Protein AF-A0A1E4MHV3-F1 (afdb_monomer_lite)

Sequence (289 aa):
MITGWDWRGPEKGEGDWPASLDELAAGARRVELSRAELAGTDKWEPLLQGHRGEARAGFVPLAQLAQFRRGIATGANGFFLLNAQKVADLGIDPARCLPCVGRATAVRGLIWRGGGDGLLLNLSDPLMPAEAAYVAQGEAQGLPSRYILAHRQPWYGMEQRAVAPIWGAVFARGALRFIHNAAGWSNLTCFHGIYPFSDDPLLHQALVLCLNCDSVRAASRLHGRVYGGGLNKFEPNDLKGLMVPDLRLADRALLAEMAAHLALLDAAPEDEARRRKADELAEEVASRG

Foldseek 3Di:
DDKDWAADDDDVPDDDDDPDPVSRRVRIDIADDDPCQVVVDPDCLCNNVVNPLDPFFQKDFCLVFWAKDFAWALLCCVLFKDFPVVCVVLVHDLVQWFFEDEAPVVDAFQEDQDDDRITGGADDPPDDPSRVVSVVVCVVVVSCVRPVLVPDVPSNHTDDDAQAQKWWAQKDQAFIQMHGHNNSGGYHRRTMGIHTPDPDPLLSLLVSLQCLAPVLRVQLLSFADQDPPRMGGHDRVSSRRRMFRPCVLDDPVLSVVSNVLSVVCRVPVPPPVSSVVSVVSRVVSSVSD

Radius of gyration: 22.51 Å; chains: 1; bounding box: 49×54×54 Å

pLDDT: mean 88.26, std 11.97, range [48.0, 98.62]

Secondary structure (DSSP, 8-state):
-EEEEE--PPPTTSSPPPSSHHHHHHHSEEEEE-HHHHHT-S-SHHHHTT------TTEEEGGGTEEEEEPB--S-HHHHEEEHHHHHHTT--GGGEEEEE--GGG--SSEE-----EEEE---SSPPHHHHHHHHHHHHTTGGGSHHHHTSSSTTPPPP-PPPSEEEESEEESS--EEEETT--EEBTTEEEEEESS--HHHHHHHHHHHTSHHHHHHHTTSSEEETTTEEE--HHHHHT-EEE-GGG--HHHHHHHHHHHHHHHH-TT-HHHHHHHHHHHHHHHTT-

Structure (mmCIF, N/CA/C/O backbone):
data_AF-A0A1E4MHV3-F1
#
_entry.id   AF-A0A1E4MHV3-F1
#
loop_
_atom_site.group_PDB
_atom_site.id
_atom_site.type_symbol
_atom_site.label_atom_id
_atom_site.label_alt_id
_atom_site.label_comp_id
_atom_site.label_asym_id
_atom_site.label_entity_id
_atom_site.label_seq_id
_atom_site.pdbx_PDB_ins_code
_atom_site.Cartn_x
_atom_site.Cartn_y
_atom_site.Cartn_z
_atom_site.occupancy
_atom_site.B_iso_or_equiv
_atom_site.auth_seq_id
_atom_site.auth_comp_id
_atom_site.auth_asym_id
_atom_site.auth_atom_id
_atom_site.pdbx_PDB_model_num
ATOM 1 N N . MET A 1 1 ? 23.112 -34.765 -10.130 1.00 61.31 1 MET A N 1
ATOM 2 C CA . MET A 1 1 ? 22.090 -34.106 -10.965 1.00 61.31 1 MET A CA 1
ATOM 3 C C . MET A 1 1 ? 20.736 -34.616 -10.519 1.00 61.31 1 MET A C 1
ATOM 5 O O . MET A 1 1 ? 20.618 -35.811 -10.284 1.00 61.31 1 MET A O 1
ATOM 9 N N . ILE A 1 2 ? 19.778 -33.723 -10.309 1.00 69.94 2 ILE A N 1
ATOM 10 C CA . ILE A 1 2 ? 18.396 -34.022 -9.930 1.00 69.94 2 ILE A CA 1
ATOM 11 C C . ILE A 1 2 ? 17.530 -33.581 -11.106 1.00 69.94 2 ILE A C 1
ATOM 13 O O . ILE A 1 2 ? 17.669 -32.462 -11.593 1.00 69.94 2 ILE A O 1
ATOM 17 N N . THR A 1 3 ? 16.684 -34.475 -11.600 1.00 62.06 3 THR A N 1
ATOM 18 C CA . THR A 1 3 ? 15.785 -34.204 -12.722 1.00 62.06 3 THR A CA 1
ATOM 19 C C . THR A 1 3 ? 14.395 -33.873 -12.195 1.00 62.06 3 THR A C 1
ATOM 21 O O . THR A 1 3 ? 13.828 -34.623 -11.402 1.00 62.06 3 THR A O 1
ATOM 24 N N . GLY A 1 4 ? 13.859 -32.737 -12.629 1.00 63.22 4 GLY A N 1
ATOM 25 C CA . GLY A 1 4 ? 12.476 -32.327 -12.417 1.00 63.22 4 GLY A CA 1
ATOM 26 C C . GLY A 1 4 ? 11.732 -32.232 -13.746 1.00 63.22 4 GLY A C 1
ATOM 27 O O . GLY A 1 4 ? 12.348 -32.158 -14.812 1.00 63.22 4 GLY A O 1
ATOM 28 N N . TRP A 1 5 ? 10.408 -32.227 -13.673 1.00 66.81 5 TRP A N 1
ATOM 29 C CA . TRP A 1 5 ? 9.524 -32.002 -14.812 1.00 66.81 5 TRP A CA 1
ATOM 30 C C . TRP A 1 5 ? 8.568 -30.864 -14.446 1.00 66.81 5 TRP A C 1
ATOM 32 O O . TRP A 1 5 ? 7.958 -30.913 -13.380 1.00 66.81 5 TRP A O 1
ATOM 42 N N . ASP A 1 6 ? 8.478 -29.841 -15.295 1.00 69.19 6 ASP A N 1
ATOM 43 C CA . ASP A 1 6 ? 7.528 -28.728 -15.173 1.00 69.19 6 ASP A CA 1
ATOM 44 C C . ASP A 1 6 ? 6.516 -28.813 -16.316 1.00 69.19 6 ASP A C 1
ATOM 46 O O . ASP A 1 6 ? 6.897 -28.905 -17.483 1.00 69.19 6 ASP A O 1
ATOM 50 N N . TRP A 1 7 ? 5.225 -28.780 -15.998 1.00 69.69 7 TRP A N 1
ATOM 51 C CA . TRP A 1 7 ? 4.164 -28.691 -16.993 1.00 69.69 7 TRP A CA 1
ATOM 52 C C . TRP A 1 7 ? 3.223 -27.557 -16.614 1.00 69.69 7 TRP A C 1
ATOM 54 O O . TRP A 1 7 ? 2.538 -27.596 -15.590 1.00 69.69 7 TRP A O 1
ATOM 64 N N . ARG A 1 8 ? 3.190 -26.537 -17.467 1.00 60.22 8 ARG A N 1
ATOM 65 C CA . ARG A 1 8 ? 2.274 -25.409 -17.350 1.00 60.22 8 ARG A CA 1
ATOM 66 C C . ARG A 1 8 ? 1.093 -25.736 -18.237 1.00 60.22 8 ARG A C 1
ATOM 68 O O . ARG A 1 8 ? 1.205 -25.652 -19.454 1.00 60.22 8 ARG A O 1
ATOM 75 N N . GLY A 1 9 ? 0.014 -26.206 -17.627 1.00 61.53 9 GLY A N 1
ATOM 76 C CA . GLY A 1 9 ? -1.182 -26.560 -18.374 1.00 61.53 9 GLY A CA 1
ATOM 77 C C . GLY A 1 9 ? -1.757 -25.418 -19.207 1.00 61.53 9 GLY A C 1
ATOM 78 O O . GLY A 1 9 ? -1.310 -24.277 -19.072 1.00 61.53 9 GLY A O 1
ATOM 79 N N . PRO A 1 10 ? -2.753 -25.722 -20.055 1.00 61.28 10 PRO A N 1
ATOM 80 C CA . PRO A 1 10 ? -3.418 -24.724 -20.882 1.00 61.28 10 PRO A CA 1
ATOM 81 C C . PRO A 1 10 ? -3.894 -23.522 -20.051 1.00 61.28 10 PRO A C 1
ATOM 83 O O . PRO A 1 10 ? -4.365 -23.680 -18.915 1.00 61.28 10 PRO A O 1
ATOM 86 N N . GLU A 1 11 ? -3.774 -22.309 -20.605 1.00 55.53 11 GLU A N 1
ATOM 87 C CA . GLU A 1 11 ? -4.367 -21.125 -19.982 1.00 55.53 11 GLU A CA 1
ATOM 88 C C . GLU A 1 11 ? -5.895 -21.293 -19.906 1.00 55.53 11 GLU A C 1
ATOM 90 O O . GLU A 1 11 ? -6.526 -22.008 -20.685 1.00 55.53 11 GLU A O 1
ATOM 95 N N . LYS A 1 12 ? -6.526 -20.683 -18.899 1.00 48.00 12 LYS A N 1
ATOM 96 C CA . LYS A 1 12 ? -7.956 -20.890 -18.629 1.00 48.00 12 LYS A CA 1
ATOM 97 C C . LYS A 1 12 ? -8.808 -20.499 -19.846 1.00 48.00 12 LYS A C 1
ATOM 99 O O . LYS A 1 12 ? -9.008 -19.314 -20.087 1.00 48.00 12 LYS A O 1
ATOM 104 N N . GLY A 1 13 ? -9.390 -21.495 -20.514 1.00 52.28 13 GLY A N 1
ATOM 105 C CA . GLY A 1 13 ? -10.276 -21.303 -21.668 1.00 52.28 13 GLY A CA 1
ATOM 106 C C . GLY A 1 13 ? -9.604 -21.488 -23.030 1.00 52.28 13 GLY A C 1
ATOM 107 O O . GLY A 1 13 ? -10.300 -21.395 -24.035 1.00 52.28 13 GLY A O 1
ATOM 108 N N . GLU A 1 14 ? -8.305 -21.795 -23.068 1.00 53.78 14 GLU A N 1
ATOM 109 C CA . GLU A 1 14 ? -7.558 -22.062 -24.298 1.00 53.78 14 GLU A CA 1
ATOM 110 C C . GLU A 1 14 ? -6.820 -23.401 -24.204 1.00 53.78 14 GLU A C 1
ATOM 112 O O . GLU A 1 14 ? -5.885 -23.541 -23.424 1.00 53.78 14 GLU A O 1
ATOM 117 N N . GLY A 1 15 ? -7.213 -24.371 -25.034 1.00 61.16 15 GLY A N 1
ATOM 118 C CA . GLY A 1 15 ? -6.496 -25.636 -25.223 1.00 61.16 15 GLY A CA 1
ATOM 119 C C . GLY A 1 15 ? -7.097 -26.846 -24.502 1.00 61.16 15 GLY A C 1
ATOM 120 O O . GLY A 1 15 ? -7.788 -26.727 -23.488 1.00 61.16 15 GLY A O 1
ATOM 121 N N . ASP A 1 16 ? -6.816 -28.025 -25.055 1.00 69.75 16 ASP A N 1
ATOM 122 C CA . ASP A 1 16 ? -7.234 -29.307 -24.498 1.00 69.75 16 ASP A CA 1
ATOM 123 C C . ASP A 1 16 ? -6.279 -29.756 -23.388 1.00 69.75 16 ASP A C 1
ATOM 125 O O . ASP A 1 16 ? -5.059 -29.583 -23.459 1.00 69.75 16 ASP A O 1
ATOM 129 N N . TRP A 1 17 ? -6.844 -30.348 -22.337 1.00 75.69 17 TRP A N 1
ATOM 130 C CA . TRP A 1 17 ? -6.048 -31.044 -21.332 1.00 75.69 17 TRP A CA 1
ATOM 131 C C . TRP A 1 17 ? -5.486 -32.333 -21.938 1.00 75.69 17 TRP A C 1
ATOM 133 O O . TRP A 1 17 ? -6.205 -32.991 -22.692 1.00 75.69 17 TRP A O 1
ATOM 143 N N . PRO A 1 18 ? -4.246 -32.728 -21.596 1.00 78.69 18 PRO A N 1
ATOM 144 C CA . PRO A 1 18 ? -3.660 -33.956 -22.113 1.00 78.69 18 PRO A CA 1
ATOM 145 C C . PRO A 1 18 ? -4.558 -35.145 -21.764 1.00 78.69 18 PRO A C 1
ATOM 147 O O . PRO A 1 18 ? -4.938 -35.336 -20.605 1.00 78.69 18 PRO A O 1
ATOM 150 N N . ALA A 1 19 ? -4.906 -35.936 -22.776 1.00 82.38 19 ALA A N 1
ATOM 151 C CA . ALA A 1 19 ? -5.818 -37.069 -22.671 1.00 82.38 19 ALA A CA 1
ATOM 152 C C . ALA A 1 19 ? -5.148 -38.304 -22.045 1.00 82.38 19 ALA A C 1
ATOM 154 O O . ALA A 1 19 ? -5.823 -39.273 -21.691 1.00 82.38 19 ALA A O 1
ATOM 155 N N . SER A 1 20 ? -3.821 -38.279 -21.895 1.00 83.19 20 SER A N 1
ATOM 156 C CA . SER A 1 20 ? -3.032 -39.361 -21.312 1.00 83.19 20 SER A CA 1
ATOM 157 C C . SER A 1 20 ? -1.806 -38.850 -20.549 1.00 83.19 20 SER A C 1
ATOM 159 O O . SER A 1 20 ? -1.368 -37.709 -20.706 1.00 83.19 20 SER A O 1
ATOM 161 N N . LEU A 1 21 ? -1.219 -39.726 -19.725 1.00 80.31 21 LEU A N 1
ATOM 162 C CA . LEU A 1 21 ? 0.064 -39.457 -19.068 1.00 80.31 21 LEU A CA 1
ATOM 163 C C . LEU A 1 21 ? 1.211 -39.308 -20.076 1.00 80.31 21 LEU A C 1
ATOM 165 O O . LEU A 1 21 ? 2.134 -38.544 -19.813 1.00 80.31 21 LEU A O 1
ATOM 169 N N . ASP A 1 22 ? 1.136 -39.987 -21.222 1.00 82.38 22 ASP A N 1
ATOM 170 C CA . ASP A 1 22 ? 2.144 -39.886 -22.279 1.00 82.38 22 ASP A CA 1
ATOM 171 C C . ASP A 1 22 ? 2.096 -38.512 -22.961 1.00 82.38 22 ASP A C 1
ATOM 173 O O . ASP A 1 22 ? 3.136 -37.895 -23.183 1.00 82.38 22 ASP A O 1
ATOM 177 N N . GLU A 1 23 ? 0.896 -37.978 -23.211 1.00 78.12 23 GLU A N 1
ATOM 178 C CA . GLU A 1 23 ? 0.716 -36.608 -23.712 1.00 78.12 23 GLU A CA 1
ATOM 179 C C . GLU A 1 23 ? 1.164 -35.559 -22.690 1.00 78.12 23 GLU A C 1
ATOM 181 O O . GLU A 1 23 ? 1.831 -34.585 -23.047 1.00 78.12 23 GLU A O 1
ATOM 186 N N . LEU A 1 24 ? 0.855 -35.773 -21.406 1.00 78.19 24 LEU A N 1
ATOM 187 C CA . LEU A 1 24 ? 1.331 -34.910 -20.328 1.00 78.19 24 LEU A CA 1
ATOM 188 C C . LEU A 1 24 ? 2.866 -34.912 -20.259 1.00 78.19 24 LEU A C 1
ATOM 190 O O . LEU A 1 24 ? 3.479 -33.850 -20.171 1.00 78.19 24 LEU A O 1
ATOM 194 N N . ALA A 1 25 ? 3.490 -36.091 -20.325 1.00 76.00 25 ALA A N 1
ATOM 195 C CA . ALA A 1 25 ? 4.941 -36.243 -20.293 1.00 76.00 25 ALA A CA 1
ATOM 196 C C . ALA A 1 25 ? 5.617 -35.630 -21.529 1.00 76.00 25 ALA A C 1
ATOM 198 O O . ALA A 1 25 ? 6.669 -35.007 -21.395 1.00 76.00 25 ALA A O 1
ATOM 199 N N . ALA A 1 26 ? 5.006 -35.750 -22.712 1.00 76.12 26 ALA A N 1
ATOM 200 C CA . ALA A 1 26 ? 5.491 -35.131 -23.944 1.00 76.12 26 ALA A CA 1
ATOM 201 C C . ALA A 1 26 ? 5.419 -33.594 -23.905 1.00 76.12 26 ALA A C 1
ATOM 203 O O . ALA A 1 26 ? 6.285 -32.923 -24.464 1.00 76.12 26 ALA A O 1
ATOM 204 N N . GLY A 1 27 ? 4.409 -33.035 -23.230 1.00 70.81 27 GLY A N 1
ATOM 205 C CA . GLY A 1 27 ? 4.271 -31.592 -23.025 1.00 70.81 27 GLY A CA 1
ATOM 206 C C . GLY A 1 27 ? 5.092 -31.037 -21.857 1.00 70.81 27 GLY A C 1
ATOM 207 O O . GLY A 1 27 ? 5.206 -29.819 -21.714 1.00 70.81 27 GLY A O 1
ATOM 208 N N . ALA A 1 28 ? 5.629 -31.894 -20.985 1.00 73.62 28 ALA A N 1
ATOM 209 C CA . ALA A 1 28 ? 6.358 -31.473 -19.797 1.00 73.62 28 ALA A CA 1
ATOM 210 C C . ALA A 1 28 ? 7.803 -31.083 -20.137 1.00 73.62 28 ALA A C 1
ATOM 212 O O . ALA A 1 28 ? 8.564 -31.825 -20.761 1.00 73.62 28 ALA A O 1
ATOM 213 N N . ARG A 1 29 ? 8.228 -29.915 -19.658 1.00 74.25 29 ARG A N 1
ATOM 214 C CA . ARG A 1 29 ? 9.607 -29.453 -19.757 1.00 74.25 29 ARG A CA 1
ATOM 215 C C . ARG A 1 29 ? 10.460 -30.191 -18.732 1.00 74.25 29 ARG A C 1
ATOM 217 O O . ARG A 1 29 ? 10.284 -30.032 -17.526 1.00 74.25 29 ARG A O 1
ATOM 224 N N . ARG A 1 30 ? 11.450 -30.943 -19.207 1.00 75.00 30 ARG A N 1
ATOM 225 C CA . ARG A 1 30 ? 12.500 -31.495 -18.346 1.00 75.00 30 ARG A CA 1
ATOM 226 C C . ARG A 1 30 ? 13.428 -30.375 -17.871 1.00 75.00 30 ARG A C 1
ATOM 228 O O . ARG A 1 30 ? 13.949 -29.610 -18.682 1.00 75.00 30 ARG A O 1
ATOM 235 N N . VAL A 1 31 ? 13.667 -30.310 -16.563 1.00 75.06 31 VAL A N 1
ATOM 236 C CA . VAL A 1 31 ? 14.595 -29.360 -15.939 1.00 75.06 31 VAL A CA 1
ATOM 237 C C . VAL A 1 31 ? 15.648 -30.120 -15.150 1.00 75.06 31 VAL A C 1
ATOM 239 O O . VAL A 1 31 ? 15.343 -30.988 -14.334 1.00 75.06 31 VAL A O 1
ATOM 242 N N . GLU A 1 32 ? 16.912 -29.804 -15.407 1.00 78.75 32 GLU A N 1
ATOM 243 C CA . GLU A 1 32 ? 18.039 -30.409 -14.707 1.00 78.75 32 GLU A CA 1
ATOM 244 C C . GLU A 1 32 ? 18.564 -29.450 -13.643 1.00 78.75 32 GLU A C 1
ATOM 246 O O . GLU A 1 32 ? 18.963 -28.329 -13.947 1.00 78.75 32 GLU A O 1
ATOM 251 N N . LEU A 1 33 ? 18.548 -29.881 -12.384 1.00 80.44 33 LEU A N 1
ATOM 252 C CA . LEU A 1 33 ? 18.967 -29.088 -11.233 1.00 80.44 33 LEU A CA 1
ATOM 253 C C . LEU A 1 33 ? 20.131 -29.780 -10.525 1.00 80.44 33 LEU A C 1
ATOM 255 O O . LEU A 1 33 ? 20.162 -31.002 -10.356 1.00 80.44 33 LEU A O 1
ATOM 259 N N . SER A 1 34 ? 21.117 -29.015 -10.079 1.00 81.94 34 SER A N 1
ATOM 260 C CA . SER A 1 34 ? 22.164 -29.544 -9.212 1.00 81.94 34 SER A CA 1
ATOM 261 C C . SER A 1 34 ? 21.693 -29.574 -7.753 1.00 81.94 34 SER A C 1
ATOM 263 O O . SER A 1 34 ? 20.815 -28.820 -7.332 1.00 81.94 34 SER A O 1
ATOM 265 N N . ARG A 1 35 ? 22.312 -30.435 -6.935 1.00 80.25 35 ARG A N 1
ATOM 266 C CA . ARG A 1 35 ? 22.051 -30.453 -5.486 1.00 80.25 35 ARG A CA 1
ATOM 267 C C . ARG A 1 35 ? 22.421 -29.116 -4.835 1.00 80.25 35 ARG A C 1
ATOM 269 O O . ARG A 1 35 ? 21.749 -28.707 -3.898 1.00 80.25 35 ARG A O 1
ATOM 276 N N . ALA A 1 36 ? 23.468 -28.456 -5.331 1.00 81.69 36 ALA A N 1
ATOM 277 C CA . ALA A 1 36 ? 23.896 -27.151 -4.840 1.00 81.69 36 ALA A CA 1
ATOM 278 C C . ALA A 1 36 ? 22.844 -26.068 -5.124 1.00 81.69 36 ALA A C 1
ATOM 280 O O . ALA A 1 36 ? 22.573 -25.252 -4.254 1.00 81.69 36 ALA A O 1
ATOM 281 N N . GLU A 1 37 ? 22.195 -26.108 -6.291 1.00 76.50 37 GLU A N 1
ATOM 282 C CA . GLU A 1 37 ? 21.128 -25.161 -6.645 1.00 76.50 37 GLU A CA 1
ATOM 283 C C . GLU A 1 37 ? 19.895 -25.336 -5.762 1.00 76.50 37 GLU A C 1
ATOM 285 O O . GLU A 1 37 ? 19.366 -24.355 -5.253 1.00 76.50 37 GLU A O 1
ATOM 290 N N . LEU A 1 38 ? 19.474 -26.581 -5.521 1.00 79.00 38 LEU A N 1
ATOM 291 C CA . LEU A 1 38 ? 18.348 -26.858 -4.625 1.00 79.00 38 LEU A CA 1
ATOM 292 C C . LEU A 1 38 ? 18.650 -26.501 -3.168 1.00 79.00 38 LEU A C 1
ATOM 294 O O . LEU A 1 38 ? 17.769 -26.014 -2.467 1.00 79.00 38 LEU A O 1
ATOM 298 N N . ALA A 1 39 ? 19.875 -26.761 -2.706 1.00 79.50 39 ALA A N 1
ATOM 299 C CA . ALA A 1 39 ? 20.295 -26.445 -1.343 1.00 79.50 39 ALA A CA 1
ATOM 300 C C . ALA A 1 39 ? 20.556 -24.943 -1.130 1.00 79.50 39 ALA A C 1
ATOM 302 O O . ALA A 1 39 ? 20.516 -24.481 0.005 1.00 79.50 39 ALA A O 1
ATOM 303 N N . GLY A 1 40 ? 20.847 -24.202 -2.203 1.00 74.00 40 GLY A N 1
ATOM 304 C CA . GLY A 1 40 ? 21.176 -22.777 -2.174 1.00 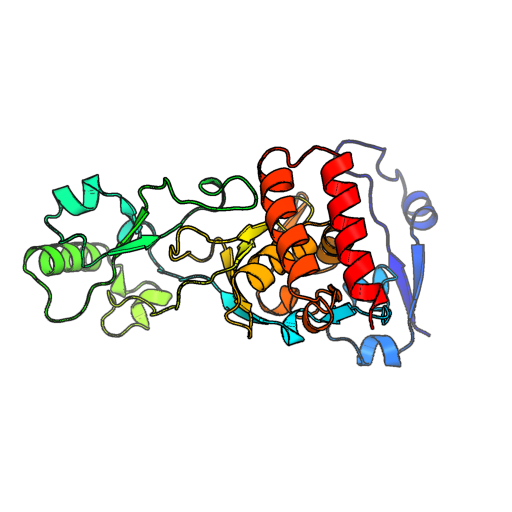74.00 40 GLY A CA 1
ATOM 305 C C . GLY A 1 40 ? 19.992 -21.834 -2.389 1.00 74.00 40 GLY A C 1
ATOM 306 O O . GLY A 1 40 ? 20.191 -20.623 -2.375 1.00 74.00 40 GLY A O 1
ATOM 307 N N . THR A 1 41 ? 18.778 -22.353 -2.600 1.00 70.12 41 THR A N 1
ATOM 308 C CA . THR A 1 41 ? 17.563 -21.539 -2.741 1.00 70.12 41 THR A CA 1
ATOM 309 C C . THR A 1 41 ? 16.541 -21.882 -1.661 1.00 70.12 41 THR A C 1
ATOM 311 O O . THR A 1 41 ? 16.327 -23.049 -1.332 1.00 70.12 41 THR A O 1
ATOM 314 N N . ASP A 1 42 ? 15.829 -20.868 -1.174 1.00 69.00 42 ASP A N 1
ATOM 315 C CA . ASP A 1 42 ? 14.707 -21.053 -0.248 1.00 69.00 42 ASP A CA 1
ATOM 316 C C . ASP A 1 42 ? 13.449 -21.594 -0.952 1.00 69.00 42 ASP A C 1
ATOM 318 O O . ASP A 1 42 ? 12.528 -22.096 -0.305 1.00 69.00 42 ASP A O 1
ATOM 322 N N . LYS A 1 43 ? 13.371 -21.466 -2.286 1.00 71.31 43 LYS A N 1
ATOM 323 C CA . LYS A 1 43 ? 12.217 -21.891 -3.091 1.00 71.31 43 LYS A CA 1
ATOM 324 C C . LYS A 1 43 ? 12.648 -22.599 -4.363 1.00 71.31 43 LYS A C 1
ATOM 326 O O . LYS A 1 43 ? 13.399 -22.050 -5.166 1.00 71.31 43 LYS A O 1
ATOM 331 N N . TRP A 1 44 ? 12.107 -23.796 -4.571 1.00 76.69 44 TRP A N 1
ATOM 332 C CA . TRP A 1 44 ? 12.397 -24.609 -5.755 1.00 76.69 44 TRP A CA 1
ATOM 333 C C . TRP A 1 44 ? 11.509 -24.263 -6.949 1.00 76.69 44 TRP A C 1
ATOM 335 O O . TRP A 1 44 ? 11.940 -24.457 -8.077 1.00 76.69 44 TRP A O 1
ATOM 345 N N . GLU A 1 45 ? 10.319 -23.700 -6.719 1.00 73.50 45 GLU A N 1
ATOM 346 C CA . GLU A 1 45 ? 9.357 -23.353 -7.776 1.00 73.50 45 GLU A CA 1
ATOM 347 C C . GLU A 1 45 ? 9.981 -22.524 -8.919 1.00 73.50 45 GLU A C 1
ATOM 349 O O . GLU A 1 45 ? 9.856 -22.931 -10.073 1.00 73.50 45 GLU A O 1
ATOM 354 N N . PRO A 1 46 ? 10.743 -21.435 -8.658 1.00 71.38 46 PRO A N 1
ATOM 355 C CA . PRO A 1 46 ? 11.376 -20.672 -9.735 1.00 71.38 46 PRO A CA 1
ATOM 356 C C . PRO A 1 46 ? 12.428 -21.490 -10.493 1.00 71.38 46 PRO A C 1
ATOM 358 O O . PRO A 1 46 ? 12.494 -21.413 -11.718 1.00 71.38 46 PRO A O 1
ATOM 361 N N . LEU A 1 47 ? 13.202 -22.326 -9.786 1.00 74.25 47 LEU A N 1
ATOM 362 C CA . LEU A 1 47 ? 14.209 -23.196 -10.400 1.00 74.25 47 LEU A CA 1
ATOM 363 C C . LEU A 1 47 ? 13.572 -24.247 -11.311 1.00 74.25 47 LEU A C 1
ATOM 365 O O . LEU A 1 47 ? 14.044 -24.450 -12.427 1.00 74.25 47 LEU A O 1
ATOM 369 N N . LEU A 1 48 ? 12.492 -24.887 -10.855 1.00 73.12 48 LEU A N 1
ATOM 370 C CA . LEU A 1 48 ? 11.716 -25.856 -11.637 1.00 73.12 48 LEU A CA 1
ATOM 371 C C . LEU A 1 48 ? 11.085 -25.205 -12.865 1.00 73.12 48 LEU A C 1
ATOM 373 O O . LEU A 1 48 ? 11.010 -25.814 -13.921 1.00 73.12 48 LEU A O 1
ATOM 377 N N . GLN A 1 49 ? 10.730 -23.932 -12.757 1.00 68.75 49 GLN A N 1
ATOM 378 C CA . GLN A 1 49 ? 10.235 -23.126 -13.862 1.00 68.75 49 GLN A CA 1
ATOM 379 C C . GLN A 1 49 ? 11.345 -22.608 -14.797 1.00 68.75 49 GLN A C 1
ATOM 381 O O . GLN A 1 49 ? 11.063 -21.852 -15.729 1.00 68.75 49 GLN A O 1
ATOM 386 N N . GLY A 1 50 ? 12.605 -22.989 -14.563 1.00 62.50 50 GLY A N 1
ATOM 387 C CA . GLY A 1 50 ? 13.765 -22.589 -15.359 1.00 62.50 50 GLY A CA 1
ATOM 388 C C . GLY A 1 50 ? 14.259 -21.164 -15.099 1.00 62.50 50 GLY A C 1
ATOM 389 O O . GLY A 1 50 ? 15.073 -20.667 -15.871 1.00 62.50 50 GLY A O 1
ATOM 390 N N . HIS A 1 51 ? 13.792 -20.509 -14.036 1.00 65.06 51 HIS A N 1
ATOM 391 C CA . HIS A 1 51 ? 14.205 -19.161 -13.658 1.00 65.06 51 HIS A CA 1
ATOM 392 C C . HIS A 1 51 ? 15.322 -19.245 -12.625 1.00 65.06 51 HIS A C 1
ATOM 394 O O . HIS A 1 51 ? 15.091 -19.430 -11.428 1.00 65.06 51 HIS A O 1
ATOM 400 N N . ARG A 1 52 ? 16.558 -19.090 -13.096 1.00 63.12 52 ARG A N 1
ATOM 401 C CA . ARG A 1 52 ? 17.755 -19.071 -12.251 1.00 63.12 52 ARG A CA 1
ATOM 402 C C . ARG A 1 52 ? 18.175 -17.643 -11.932 1.00 63.12 52 ARG A C 1
ATOM 404 O O . ARG A 1 52 ? 19.304 -17.292 -12.222 1.00 63.12 52 ARG A O 1
ATOM 411 N N . GLY A 1 53 ? 17.251 -16.836 -11.393 1.00 56.62 53 GLY A N 1
ATOM 412 C CA . GLY A 1 53 ? 17.498 -15.485 -10.860 1.00 56.62 53 GLY A CA 1
ATOM 413 C C . GLY A 1 53 ? 18.682 -14.752 -11.495 1.00 56.62 53 GLY A C 1
ATOM 414 O O . GLY A 1 53 ? 19.628 -14.416 -10.786 1.00 56.62 53 GLY A O 1
ATOM 415 N N . GLU A 1 54 ? 18.683 -14.618 -12.825 1.00 58.56 54 GLU A N 1
ATOM 416 C CA . GLU A 1 54 ? 19.869 -14.150 -13.536 1.00 58.56 54 GLU A CA 1
ATOM 417 C C . GLU A 1 54 ? 20.159 -12.709 -13.120 1.00 58.56 54 GLU A C 1
ATOM 419 O O . GLU A 1 54 ? 19.266 -11.857 -13.092 1.00 58.56 54 GLU A O 1
ATOM 424 N N . ALA A 1 55 ? 21.414 -12.450 -12.751 1.00 64.19 55 ALA A N 1
ATOM 425 C CA . ALA A 1 55 ? 21.874 -11.113 -12.425 1.00 64.19 55 ALA A CA 1
ATOM 426 C C . ALA A 1 55 ? 21.794 -10.257 -13.692 1.00 64.19 55 ALA A C 1
ATOM 428 O O . ALA A 1 55 ? 22.639 -10.348 -14.581 1.00 64.19 55 ALA A O 1
ATOM 429 N N . ARG A 1 56 ? 20.744 -9.445 -13.782 1.00 77.94 56 ARG A N 1
ATOM 430 C CA . ARG A 1 56 ? 20.564 -8.487 -14.862 1.00 77.94 56 ARG A CA 1
ATOM 431 C C . ARG A 1 56 ? 21.289 -7.194 -14.497 1.00 77.94 56 ARG A C 1
ATOM 433 O O . ARG A 1 56 ? 21.023 -6.624 -13.440 1.00 77.94 56 ARG A O 1
ATOM 440 N N . ALA A 1 57 ? 22.212 -6.751 -15.352 1.00 84.94 57 ALA A N 1
ATOM 441 C CA . ALA A 1 57 ? 22.930 -5.492 -15.150 1.00 84.94 57 ALA A CA 1
ATOM 442 C C . ALA A 1 57 ? 21.936 -4.333 -14.960 1.00 84.94 57 ALA A C 1
ATOM 444 O O . ALA A 1 57 ? 20.914 -4.280 -15.644 1.00 84.94 57 ALA A O 1
ATOM 445 N N . GLY A 1 58 ? 22.199 -3.464 -13.981 1.00 90.06 58 GLY A N 1
ATOM 446 C CA . GLY A 1 58 ? 21.316 -2.349 -13.634 1.00 90.06 58 GLY A CA 1
ATOM 447 C C . GLY A 1 58 ? 20.032 -2.713 -12.877 1.00 90.06 58 GLY A C 1
ATOM 448 O O . GLY A 1 58 ? 19.231 -1.822 -12.606 1.00 90.06 58 GLY A O 1
ATOM 449 N N . PHE A 1 59 ? 19.817 -3.983 -12.510 1.00 91.69 59 PHE A N 1
ATOM 450 C CA . PHE A 1 59 ? 18.688 -4.411 -11.677 1.00 91.69 59 PHE A CA 1
ATOM 451 C C . PHE A 1 59 ? 19.151 -4.842 -10.284 1.00 91.69 59 PHE A C 1
ATOM 453 O O . PHE A 1 59 ? 20.175 -5.504 -10.114 1.00 91.69 59 PHE A O 1
ATOM 460 N N . VAL A 1 60 ? 18.338 -4.534 -9.276 1.00 92.75 60 VAL A N 1
ATOM 461 C CA . VAL A 1 60 ? 18.554 -4.924 -7.879 1.00 92.75 60 VAL A CA 1
ATOM 462 C C . VAL A 1 60 ? 17.297 -5.568 -7.292 1.00 92.75 60 VAL A C 1
ATOM 464 O O . VAL A 1 60 ? 16.182 -5.266 -7.728 1.00 92.75 60 VAL A O 1
ATOM 467 N N . PRO A 1 61 ? 17.430 -6.443 -6.279 1.00 92.00 61 PRO A N 1
ATOM 468 C CA . PRO A 1 61 ? 16.286 -6.887 -5.498 1.00 92.00 61 PRO A CA 1
ATOM 469 C C . PRO A 1 61 ? 15.570 -5.686 -4.880 1.00 92.00 61 PRO A C 1
ATOM 471 O O . PRO A 1 61 ? 16.213 -4.816 -4.288 1.00 92.00 61 PRO A O 1
ATOM 474 N N . LEU A 1 62 ? 14.240 -5.667 -4.929 1.00 93.38 62 LEU A N 1
ATOM 475 C CA . LEU A 1 62 ? 13.422 -4.587 -4.374 1.00 93.38 62 LEU A CA 1
ATOM 476 C C . LEU A 1 62 ? 13.696 -4.349 -2.878 1.00 93.38 62 LEU A C 1
ATOM 478 O O . LEU A 1 62 ? 13.572 -3.224 -2.398 1.00 93.38 62 LEU A O 1
ATOM 482 N N . ALA A 1 63 ? 14.140 -5.377 -2.146 1.00 94.44 63 ALA A N 1
ATOM 483 C CA . ALA A 1 63 ? 14.594 -5.250 -0.760 1.00 94.44 63 ALA A CA 1
ATOM 484 C C . ALA A 1 63 ? 15.798 -4.313 -0.554 1.00 94.44 63 ALA A C 1
ATOM 486 O O . ALA A 1 63 ? 16.016 -3.868 0.571 1.00 94.44 63 ALA A O 1
ATOM 487 N N . GLN A 1 64 ? 16.569 -4.000 -1.600 1.00 95.88 64 GLN A N 1
ATOM 488 C CA . GLN A 1 64 ? 17.620 -2.981 -1.536 1.00 95.88 64 GLN A CA 1
ATOM 489 C C . GLN A 1 64 ? 17.067 -1.552 -1.616 1.00 95.88 64 GLN A C 1
ATOM 491 O O . GLN A 1 64 ? 17.742 -0.621 -1.184 1.00 95.88 64 GLN A O 1
ATOM 496 N N . LEU A 1 65 ? 15.853 -1.368 -2.147 1.00 97.38 65 LEU A N 1
ATOM 497 C CA . LEU A 1 65 ? 15.230 -0.054 -2.337 1.00 97.38 65 LEU A CA 1
ATOM 498 C C . LEU A 1 65 ? 14.122 0.242 -1.319 1.00 97.38 65 LEU A C 1
ATOM 500 O O . LEU A 1 65 ? 13.816 1.412 -1.090 1.00 97.38 65 LEU A O 1
ATOM 504 N N . ALA A 1 66 ? 13.518 -0.783 -0.708 1.00 97.38 66 ALA A N 1
ATOM 505 C CA . ALA A 1 66 ? 12.380 -0.613 0.187 1.00 97.38 66 ALA A CA 1
ATOM 506 C C . ALA A 1 66 ? 12.284 -1.669 1.300 1.00 97.38 66 ALA A C 1
ATOM 508 O O . ALA A 1 66 ? 12.711 -2.817 1.163 1.00 97.38 66 ALA A O 1
ATOM 509 N N . GLN A 1 67 ? 11.612 -1.295 2.392 1.00 96.06 67 GLN A N 1
ATOM 510 C CA . GLN A 1 67 ? 11.104 -2.226 3.398 1.00 96.06 67 GLN A CA 1
ATOM 511 C C . GLN A 1 67 ? 9.647 -2.606 3.121 1.00 96.06 67 GLN A C 1
ATOM 513 O O . GLN A 1 67 ? 8.864 -1.825 2.585 1.00 96.06 67 GLN A O 1
ATOM 518 N N . PHE A 1 68 ? 9.252 -3.791 3.585 1.00 94.88 68 PHE A N 1
ATOM 519 C CA . PHE A 1 68 ? 7.901 -4.321 3.400 1.00 94.88 68 PHE A CA 1
ATOM 520 C C . PHE A 1 68 ? 7.247 -4.632 4.732 1.00 94.88 68 PHE A C 1
ATOM 522 O O . PHE A 1 68 ? 7.877 -5.187 5.645 1.00 94.88 68 PHE A O 1
ATOM 529 N N . ARG A 1 69 ? 5.955 -4.330 4.830 1.00 94.62 69 ARG A N 1
ATOM 530 C CA . ARG A 1 69 ? 5.115 -4.703 5.967 1.00 94.62 69 ARG A CA 1
ATOM 531 C C . ARG A 1 69 ? 3.747 -5.142 5.467 1.00 94.62 69 ARG A C 1
ATOM 533 O O . ARG A 1 69 ? 3.231 -4.602 4.495 1.00 94.62 69 ARG A O 1
ATOM 540 N N . ARG A 1 70 ? 3.123 -6.095 6.159 1.00 94.31 70 ARG A N 1
ATOM 541 C CA . ARG A 1 70 ? 1.697 -6.367 5.937 1.00 94.31 70 ARG A CA 1
ATOM 542 C C . ARG A 1 70 ? 0.860 -5.136 6.302 1.00 94.31 70 ARG A C 1
ATOM 544 O O . ARG A 1 70 ? 1.238 -4.396 7.215 1.00 94.31 70 ARG A O 1
ATOM 551 N N . GLY A 1 71 ? -0.292 -4.979 5.654 1.00 95.25 71 GLY A N 1
ATOM 552 C CA . GLY A 1 71 ? -1.314 -4.025 6.083 1.00 95.25 71 GLY A CA 1
ATOM 553 C C . GLY A 1 71 ? -1.865 -4.322 7.483 1.00 95.25 71 GLY A C 1
ATOM 554 O O . GLY A 1 71 ? -1.603 -5.382 8.072 1.00 95.25 71 GLY A O 1
ATOM 555 N N . ILE A 1 72 ? -2.638 -3.376 8.019 1.00 96.81 72 ILE A N 1
ATOM 556 C CA . ILE A 1 72 ? -3.205 -3.456 9.371 1.00 96.81 72 ILE A CA 1
ATOM 557 C C . ILE A 1 72 ? -4.185 -4.632 9.447 1.00 96.81 72 ILE A C 1
ATOM 559 O O . ILE A 1 72 ? -5.116 -4.747 8.647 1.00 96.81 72 ILE A O 1
ATOM 563 N N . ALA A 1 73 ? -3.979 -5.522 10.417 1.00 96.12 73 ALA A N 1
ATOM 564 C CA . ALA A 1 73 ? -4.877 -6.638 10.680 1.00 96.12 73 ALA A CA 1
ATOM 565 C C . ALA A 1 73 ? -5.761 -6.269 11.864 1.00 96.12 73 ALA A C 1
ATOM 567 O O . ALA A 1 73 ? -5.278 -6.245 12.988 1.00 96.12 73 ALA A O 1
ATOM 568 N N . THR A 1 74 ? -7.041 -5.976 11.635 1.00 95.94 74 THR A N 1
ATOM 569 C CA . THR A 1 74 ? -7.926 -5.510 12.717 1.00 95.94 74 THR A CA 1
ATOM 570 C C . THR A 1 74 ? -8.445 -6.645 13.603 1.00 95.94 74 THR A C 1
ATOM 572 O O . THR A 1 74 ? -8.790 -6.395 14.744 1.00 95.94 74 THR A O 1
ATOM 575 N N . GLY A 1 75 ? -8.556 -7.879 13.092 1.00 94.94 75 GLY A N 1
ATOM 576 C CA . GLY A 1 75 ? -9.241 -8.992 13.776 1.00 94.94 75 GLY A CA 1
ATOM 577 C C . GLY A 1 75 ? -10.777 -8.902 13.789 1.00 94.94 75 GLY A C 1
ATOM 578 O O . GLY A 1 75 ? -11.456 -9.906 14.013 1.00 94.94 75 GLY A O 1
ATOM 579 N N . ALA A 1 76 ? -11.341 -7.732 13.485 1.00 96.75 76 ALA A N 1
ATOM 580 C CA . ALA A 1 76 ? -12.777 -7.497 13.383 1.00 96.75 76 ALA A CA 1
ATOM 581 C C . ALA A 1 76 ? -13.059 -6.296 12.464 1.00 96.75 76 ALA A C 1
ATOM 583 O O . ALA A 1 76 ? -13.439 -5.225 12.930 1.00 96.75 76 ALA A O 1
ATOM 584 N N . ASN A 1 77 ? -12.888 -6.466 11.144 1.00 96.44 77 ASN A N 1
ATOM 585 C CA . ASN A 1 77 ? -13.035 -5.355 10.189 1.00 96.44 77 ASN A CA 1
ATOM 586 C C . ASN A 1 77 ? -14.387 -4.636 10.323 1.00 96.44 77 ASN A C 1
ATOM 588 O O . ASN A 1 77 ? -14.413 -3.422 10.232 1.00 96.44 77 ASN A O 1
ATOM 592 N N . GLY A 1 78 ? -15.484 -5.357 10.586 1.00 96.06 78 GLY A N 1
ATOM 593 C CA . GLY A 1 78 ? -16.811 -4.749 10.756 1.00 96.06 78 GLY A CA 1
ATOM 594 C C . GLY A 1 78 ? -16.981 -3.885 12.013 1.00 96.06 78 GLY A C 1
ATOM 595 O O . GLY A 1 78 ? -17.922 -3.105 12.071 1.00 96.06 78 GLY A O 1
ATOM 596 N N . PHE A 1 79 ? -16.091 -4.017 13.002 1.00 97.44 79 PHE A N 1
ATOM 597 C CA . PHE A 1 79 ? -16.055 -3.153 14.185 1.00 97.44 79 PHE A CA 1
ATOM 598 C C . PHE A 1 79 ? -15.099 -1.975 13.979 1.00 97.44 79 PHE A C 1
ATOM 600 O O . PHE A 1 79 ? -15.423 -0.841 14.300 1.00 97.44 79 PHE A O 1
ATOM 607 N N . PHE A 1 80 ? -13.914 -2.235 13.419 1.00 97.88 80 PHE A N 1
ATOM 608 C CA . PHE A 1 80 ? -12.861 -1.222 13.332 1.00 97.88 80 PHE A CA 1
ATOM 609 C C . PHE A 1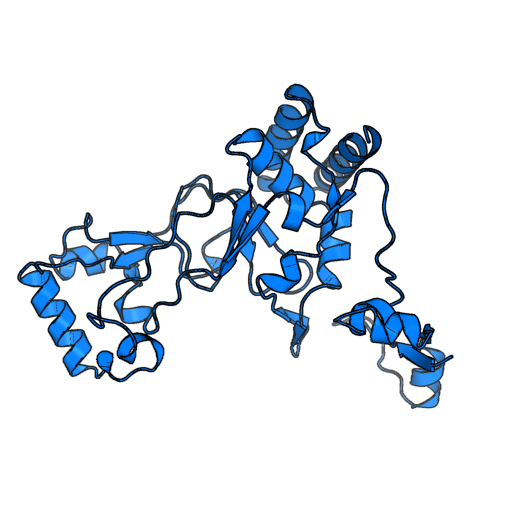 80 ? -12.896 -0.370 12.066 1.00 97.88 80 PHE A C 1
ATOM 611 O O . PHE A 1 80 ? -12.392 0.742 12.104 1.00 97.88 80 PHE A O 1
ATOM 618 N N . LEU A 1 81 ? -13.424 -0.865 10.947 1.00 97.62 81 LEU A N 1
ATOM 619 C CA . LEU A 1 81 ? -13.498 -0.115 9.695 1.00 97.62 81 LEU A CA 1
ATOM 620 C C . LEU A 1 81 ? -14.943 0.307 9.444 1.00 97.62 81 LEU A C 1
ATOM 622 O O . LEU A 1 81 ? -15.757 -0.473 8.947 1.00 97.62 81 LEU A O 1
ATOM 626 N N . LEU A 1 82 ? -15.233 1.550 9.795 1.00 97.38 82 LEU A N 1
ATOM 627 C CA . LEU A 1 82 ? -16.546 2.165 9.683 1.00 97.38 82 LEU A CA 1
ATOM 628 C C . LEU A 1 82 ? -16.602 3.088 8.467 1.00 97.38 82 LEU A C 1
ATOM 630 O O . LEU A 1 82 ? -15.580 3.377 7.850 1.00 97.38 82 LEU A O 1
ATOM 634 N N . ASN A 1 83 ? -17.800 3.550 8.120 1.00 96.12 83 ASN A N 1
ATOM 635 C CA . ASN A 1 83 ? -17.963 4.670 7.200 1.00 96.12 83 ASN A CA 1
ATOM 636 C C . ASN A 1 83 ? -18.302 5.959 7.956 1.00 96.12 83 ASN A C 1
ATOM 638 O O . ASN A 1 83 ? -18.652 5.923 9.138 1.00 96.12 83 ASN A O 1
ATOM 642 N N . ALA A 1 84 ? -18.218 7.097 7.264 1.00 94.94 84 ALA A N 1
ATOM 643 C CA . ALA A 1 84 ? -18.487 8.413 7.846 1.00 94.94 84 ALA A CA 1
ATOM 644 C C . ALA A 1 84 ? -19.866 8.508 8.524 1.00 94.94 84 ALA A C 1
ATOM 646 O O . ALA A 1 84 ? -19.965 9.045 9.625 1.00 94.94 84 ALA A O 1
ATOM 647 N N . GLN A 1 85 ? -20.908 7.926 7.916 1.00 96.50 85 GLN A N 1
ATOM 648 C CA . GLN A 1 85 ? -22.25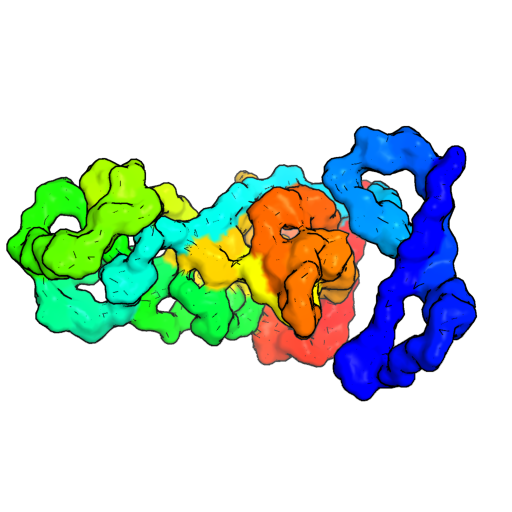2 7.921 8.499 1.00 96.50 85 GLN A CA 1
ATOM 649 C C . GLN A 1 85 ? -22.282 7.163 9.829 1.00 96.50 85 GLN A C 1
ATOM 651 O O . GLN A 1 85 ? -22.771 7.685 10.822 1.00 96.50 85 GLN A O 1
ATOM 656 N N . LYS A 1 86 ? -21.706 5.957 9.879 1.00 96.88 86 LYS A N 1
ATOM 657 C CA . LYS A 1 86 ? -21.698 5.144 11.096 1.00 96.88 86 LYS A CA 1
ATOM 658 C C . LYS A 1 86 ? -20.901 5.803 12.220 1.00 96.88 86 LYS A C 1
ATOM 660 O O . LYS A 1 86 ? -21.304 5.695 13.372 1.00 96.88 86 LYS A O 1
ATOM 665 N N . VAL A 1 87 ? -19.795 6.477 11.899 1.00 97.38 87 VAL A N 1
ATOM 666 C CA . VAL A 1 87 ? -19.015 7.258 12.876 1.00 97.38 87 VAL A CA 1
ATOM 667 C C . VAL A 1 87 ? -19.864 8.394 13.457 1.00 97.38 87 VAL A C 1
ATOM 669 O O . VAL A 1 87 ? -19.924 8.535 14.678 1.00 97.38 87 VAL A O 1
ATOM 672 N N . ALA A 1 88 ? -20.582 9.131 12.604 1.00 96.94 88 ALA A N 1
ATOM 673 C CA . ALA A 1 88 ? -21.485 10.199 13.029 1.00 96.94 88 ALA A CA 1
ATOM 674 C C . ALA A 1 88 ? -22.653 9.676 13.886 1.00 96.94 88 ALA A C 1
ATOM 676 O O . ALA A 1 88 ? -22.920 10.232 14.948 1.00 96.94 88 ALA A O 1
ATOM 677 N N . ASP A 1 89 ? -23.295 8.575 13.480 1.00 97.62 89 ASP A N 1
ATOM 678 C CA . ASP A 1 89 ? -24.405 7.950 14.219 1.00 97.62 89 ASP A CA 1
ATOM 679 C C . ASP A 1 89 ? -23.987 7.478 15.618 1.00 97.62 89 ASP A C 1
ATOM 681 O O . ASP A 1 89 ? -24.786 7.476 16.553 1.00 97.62 89 ASP A O 1
ATOM 685 N N . LEU A 1 90 ? -22.732 7.046 15.762 1.00 97.00 90 LEU A N 1
ATOM 686 C CA . LEU A 1 90 ? -22.162 6.632 17.042 1.00 97.00 90 LEU A CA 1
ATOM 687 C C . LEU A 1 90 ? -21.726 7.820 17.910 1.00 97.00 90 LEU A C 1
ATOM 689 O O . LEU A 1 90 ? -21.402 7.611 19.075 1.00 97.00 90 LEU A O 1
ATOM 693 N N . GLY A 1 91 ? -21.691 9.041 17.366 1.00 97.25 91 GLY A N 1
ATOM 694 C CA . GLY A 1 91 ? -21.175 10.221 18.059 1.00 97.25 91 GLY A CA 1
ATOM 695 C C . GLY A 1 91 ? -19.671 10.149 18.345 1.00 97.25 91 GLY A C 1
ATOM 696 O O . GLY A 1 91 ? -19.201 10.770 19.297 1.00 97.25 91 GLY A O 1
ATOM 697 N N . ILE A 1 92 ? -18.922 9.365 17.563 1.00 97.12 92 ILE A N 1
ATOM 698 C CA . ILE A 1 92 ? -17.465 9.260 17.688 1.00 97.12 92 ILE A CA 1
ATOM 699 C C . ILE A 1 92 ? -16.830 10.408 16.904 1.00 97.12 92 ILE A C 1
ATOM 701 O O . ILE A 1 92 ? -17.190 10.657 15.754 1.00 97.12 92 ILE A O 1
ATOM 705 N N . ASP A 1 93 ? -15.865 11.092 17.516 1.00 95.81 93 ASP A N 1
ATOM 706 C CA . ASP A 1 93 ? -15.114 12.155 16.851 1.00 95.81 93 ASP A CA 1
ATOM 707 C C . ASP A 1 93 ? -14.322 11.578 15.654 1.00 95.81 93 ASP A C 1
ATOM 709 O O . ASP A 1 93 ? -13.538 10.638 15.838 1.00 95.81 93 ASP A O 1
ATOM 713 N N . PRO A 1 94 ? -14.473 12.116 14.427 1.00 93.75 94 PRO A N 1
ATOM 714 C CA . PRO A 1 94 ? -13.668 11.713 13.276 1.00 93.75 94 PRO A CA 1
ATOM 715 C C . PRO A 1 94 ? -12.149 11.774 13.506 1.00 93.75 94 PRO A C 1
ATOM 717 O O . PRO A 1 94 ? -11.424 11.008 12.875 1.00 93.75 94 PRO A O 1
ATOM 720 N N . ALA A 1 95 ? -11.653 12.613 14.425 1.00 94.50 95 ALA A N 1
ATOM 721 C CA . ALA A 1 95 ? -10.240 12.664 14.815 1.00 94.50 95 ALA A CA 1
ATOM 722 C C . ALA A 1 95 ? -9.747 11.369 15.492 1.00 94.50 95 ALA A C 1
ATOM 724 O O . ALA A 1 95 ? -8.547 11.100 15.534 1.00 94.50 95 ALA A O 1
ATOM 725 N N . ARG A 1 96 ? -10.667 10.532 15.985 1.00 95.81 96 ARG A N 1
ATOM 726 C CA . ARG A 1 96 ? -10.394 9.183 16.507 1.00 95.81 96 ARG A CA 1
ATOM 727 C C . ARG A 1 96 ? -10.365 8.117 15.415 1.00 95.81 96 ARG A C 1
ATOM 729 O O . ARG A 1 96 ? -10.303 6.922 15.713 1.00 95.81 96 ARG A O 1
ATOM 736 N N . CYS A 1 97 ? -10.435 8.528 14.155 1.00 96.25 97 CYS A N 1
ATOM 737 C CA . CYS A 1 97 ? -10.384 7.655 13.000 1.00 96.25 97 CYS A CA 1
ATOM 738 C C . CYS A 1 97 ? -9.210 8.016 12.088 1.00 96.25 97 CYS A C 1
ATOM 740 O O . CYS A 1 97 ? -8.795 9.166 11.988 1.00 96.25 97 CYS A O 1
ATOM 742 N N . LEU A 1 98 ? -8.716 7.022 11.357 1.00 95.75 98 LEU A N 1
ATOM 743 C CA . LEU A 1 98 ? -7.756 7.201 10.275 1.00 95.75 98 LEU A CA 1
ATOM 744 C C . LEU A 1 98 ? -8.422 6.836 8.944 1.00 95.75 98 LEU A C 1
ATOM 746 O O . LEU A 1 98 ? -9.025 5.762 8.855 1.00 95.75 98 LEU A O 1
ATOM 750 N N . PRO A 1 99 ? -8.298 7.654 7.886 1.00 96.69 99 PRO A N 1
ATOM 751 C CA . PRO A 1 99 ? -8.736 7.255 6.555 1.00 96.69 99 PRO A CA 1
ATOM 752 C C . PRO A 1 99 ? -8.055 5.951 6.131 1.00 96.69 99 PRO A C 1
ATOM 754 O O . PRO A 1 99 ? -6.827 5.827 6.187 1.00 96.69 99 PRO A O 1
ATOM 757 N N . CYS A 1 100 ? -8.844 4.949 5.743 1.00 97.44 100 CYS A N 1
ATOM 758 C CA . CYS A 1 100 ? -8.327 3.604 5.538 1.00 97.44 100 CYS A CA 1
ATOM 759 C C . CYS A 1 100 ? -9.033 2.833 4.423 1.00 97.44 100 CYS A C 1
ATOM 761 O O . CYS A 1 100 ? -10.258 2.790 4.319 1.00 97.44 100 CYS A O 1
ATOM 763 N N . VAL A 1 101 ? -8.237 2.131 3.619 1.00 97.19 101 VAL A N 1
ATOM 764 C CA . VAL A 1 101 ? -8.723 1.199 2.604 1.00 97.19 101 VAL A CA 1
ATOM 765 C C . VAL A 1 101 ? -8.774 -0.223 3.166 1.00 97.19 101 VAL A C 1
ATOM 767 O O . VAL A 1 101 ? -7.748 -0.847 3.444 1.00 97.19 101 VAL A O 1
ATOM 770 N N . GLY A 1 102 ? -9.987 -0.771 3.276 1.00 94.94 102 GLY A N 1
ATOM 771 C CA . GLY A 1 102 ? -10.210 -2.150 3.732 1.00 94.94 102 GLY A CA 1
ATOM 772 C C . GLY A 1 102 ? -10.412 -3.200 2.647 1.00 94.94 102 GLY A C 1
ATOM 773 O O . GLY A 1 102 ? -10.406 -4.393 2.946 1.00 94.94 102 GLY A O 1
ATOM 774 N N . ARG A 1 103 ? -10.628 -2.781 1.396 1.00 92.62 103 ARG A N 1
ATOM 775 C CA . ARG A 1 103 ? -10.952 -3.674 0.276 1.00 92.62 103 ARG A CA 1
ATOM 776 C C . ARG A 1 103 ? -10.114 -3.312 -0.940 1.00 92.62 103 ARG A C 1
ATOM 778 O O . ARG A 1 103 ? -10.129 -2.165 -1.373 1.00 92.62 103 ARG A O 1
ATOM 785 N N . ALA A 1 104 ? -9.466 -4.306 -1.545 1.00 90.81 104 ALA A N 1
ATOM 786 C CA . ALA A 1 104 ? -8.643 -4.091 -2.736 1.00 90.81 104 ALA A CA 1
ATOM 787 C C . ALA A 1 104 ? -9.448 -3.570 -3.942 1.00 90.81 104 ALA A C 1
ATOM 789 O O . ALA A 1 104 ? -8.913 -2.838 -4.771 1.00 90.81 104 ALA A O 1
ATOM 790 N N . THR A 1 105 ? -10.738 -3.914 -4.022 1.00 90.44 105 THR A N 1
ATOM 791 C CA . THR A 1 105 ? -11.659 -3.482 -5.086 1.00 90.44 105 THR A CA 1
ATOM 792 C C . THR A 1 105 ? -12.053 -2.008 -5.003 1.00 90.44 105 THR A C 1
ATOM 794 O O . THR A 1 105 ? -12.514 -1.458 -5.999 1.00 90.44 105 THR A O 1
ATOM 797 N N . ALA A 1 106 ? -11.867 -1.361 -3.847 1.00 91.12 106 ALA A N 1
ATOM 798 C CA . ALA A 1 106 ? -12.114 0.073 -3.698 1.00 91.12 106 ALA A CA 1
ATOM 799 C C . ALA A 1 106 ? -11.053 0.917 -4.423 1.00 91.12 106 ALA A C 1
ATOM 801 O O . ALA A 1 106 ? -11.323 2.050 -4.801 1.00 91.12 106 ALA A O 1
ATOM 802 N N . VAL A 1 107 ? -9.864 0.351 -4.652 1.00 93.06 107 VAL A N 1
ATOM 803 C CA . VAL A 1 107 ? -8.747 1.038 -5.299 1.00 93.06 107 VAL A CA 1
ATOM 804 C C . VAL A 1 107 ? -8.686 0.630 -6.763 1.00 93.06 107 VAL A C 1
ATOM 806 O O . VAL A 1 107 ? -8.472 -0.544 -7.088 1.00 93.06 107 VAL A O 1
ATOM 809 N N . ARG A 1 108 ? -8.856 1.605 -7.654 1.00 89.19 108 ARG A N 1
ATOM 810 C CA . ARG A 1 108 ? -8.711 1.459 -9.109 1.00 89.19 108 ARG A CA 1
ATOM 811 C C . ARG A 1 108 ? -7.494 2.250 -9.585 1.00 89.19 108 ARG A C 1
ATOM 813 O O . ARG A 1 108 ? -7.070 3.174 -8.901 1.00 89.19 108 ARG A O 1
ATOM 820 N N . GLY A 1 109 ? -6.954 1.860 -10.736 1.00 92.75 109 GLY A N 1
ATOM 821 C CA . GLY A 1 109 ? -5.745 2.469 -11.289 1.00 92.75 109 GLY A CA 1
ATOM 822 C C . GLY A 1 109 ? -4.460 2.068 -10.561 1.00 92.75 109 GLY A C 1
ATOM 823 O O . GLY A 1 109 ? -4.446 1.150 -9.729 1.00 92.75 109 GLY A O 1
ATOM 824 N N . LEU A 1 110 ? -3.391 2.760 -10.936 1.00 96.19 110 LEU A N 1
ATOM 825 C CA . LEU A 1 110 ? -2.041 2.706 -10.384 1.00 96.19 110 LEU A CA 1
ATOM 826 C C . LEU A 1 110 ? -1.775 3.868 -9.416 1.00 96.19 110 LEU A C 1
ATOM 828 O O . LEU A 1 110 ? -0.854 3.772 -8.611 1.00 96.19 110 LEU A O 1
ATOM 832 N N . ILE A 1 111 ? -2.571 4.943 -9.451 1.00 97.75 111 ILE A N 1
ATOM 833 C CA . ILE A 1 111 ? -2.461 6.078 -8.524 1.00 97.75 111 ILE A CA 1
ATOM 834 C C . ILE A 1 111 ? -3.759 6.226 -7.725 1.00 97.75 111 ILE A C 1
ATOM 836 O O . ILE A 1 111 ? -4.805 6.620 -8.244 1.00 97.75 111 ILE A O 1
ATOM 840 N N . TRP A 1 112 ? -3.680 5.983 -6.417 1.00 97.06 112 TRP A N 1
ATOM 841 C CA . TRP A 1 112 ? -4.796 6.192 -5.502 1.00 97.06 112 TRP A CA 1
ATOM 842 C C . TRP A 1 112 ? -4.798 7.618 -4.951 1.00 97.06 112 TRP A C 1
ATOM 844 O O . TRP A 1 112 ? -3.937 7.984 -4.154 1.00 97.06 112 TRP A O 1
ATOM 854 N N . ARG A 1 113 ? -5.798 8.409 -5.354 1.00 95.19 113 ARG A N 1
ATOM 855 C CA . ARG A 1 113 ? -5.973 9.819 -4.949 1.00 95.19 113 ARG A CA 1
ATOM 856 C C . ARG A 1 113 ? -7.028 10.020 -3.853 1.00 95.19 113 ARG A C 1
ATOM 858 O O . ARG A 1 113 ? -7.289 11.150 -3.462 1.00 95.19 113 ARG A O 1
ATOM 865 N N . GLY A 1 114 ? -7.625 8.937 -3.353 1.00 91.44 114 GLY A N 1
ATOM 866 C CA . GLY A 1 114 ? -8.709 8.969 -2.369 1.00 91.44 114 GLY A CA 1
ATOM 867 C C . GLY A 1 114 ? -10.079 8.730 -3.007 1.00 91.44 114 GLY A C 1
ATOM 868 O O . GLY A 1 114 ? -10.170 8.248 -4.134 1.00 91.44 114 GLY A O 1
ATOM 869 N N . GLY A 1 115 ? -11.146 9.050 -2.270 1.00 84.31 115 GLY A N 1
ATOM 870 C CA . GLY A 1 115 ? -12.535 8.882 -2.727 1.00 84.31 115 GLY A CA 1
ATOM 871 C C . GLY A 1 115 ? -13.277 7.673 -2.143 1.00 84.31 115 GLY A C 1
ATOM 872 O O . GLY A 1 115 ? -14.335 7.307 -2.647 1.00 84.31 115 GLY A O 1
ATOM 873 N N . GLY A 1 116 ? -12.735 7.041 -1.097 1.00 84.44 116 GLY A N 1
ATOM 874 C CA . GLY A 1 116 ? -13.469 6.075 -0.272 1.00 84.44 116 GLY A CA 1
ATOM 875 C C . GLY A 1 116 ? -14.160 6.738 0.924 1.00 84.44 116 GLY A C 1
ATOM 876 O O . GLY A 1 116 ? -13.990 7.927 1.165 1.00 84.44 116 GLY A O 1
ATOM 877 N N . ASP A 1 117 ? -14.896 5.952 1.704 1.00 88.69 117 ASP A N 1
ATOM 878 C CA . ASP A 1 117 ? -15.553 6.372 2.951 1.00 88.69 117 ASP A CA 1
ATOM 879 C C . ASP A 1 117 ? -15.020 5.632 4.190 1.00 88.69 117 ASP A C 1
ATOM 881 O O . ASP A 1 117 ? -15.528 5.827 5.290 1.00 88.69 117 ASP A O 1
ATOM 885 N N . GLY A 1 118 ? -14.002 4.783 4.018 1.00 95.69 118 GLY A N 1
ATOM 886 C CA . GLY A 1 118 ? -13.452 3.939 5.074 1.00 95.69 118 GLY A CA 1
ATOM 887 C C . GLY A 1 118 ? -12.688 4.729 6.135 1.00 95.69 118 GLY A C 1
ATOM 888 O O . GLY A 1 118 ? -11.683 5.378 5.843 1.00 95.69 118 GLY A O 1
ATOM 889 N N . LEU A 1 119 ? -13.137 4.602 7.377 1.00 97.56 119 LEU A N 1
ATOM 890 C CA . LEU A 1 119 ? -12.572 5.201 8.577 1.00 97.56 119 LEU A CA 1
ATOM 891 C C . LEU A 1 119 ? -12.196 4.087 9.556 1.00 97.56 119 LEU A C 1
ATOM 893 O O . LEU A 1 119 ? -13.049 3.356 10.057 1.00 97.56 119 LEU A O 1
ATOM 897 N N . LEU A 1 120 ? -10.898 3.929 9.796 1.00 97.88 120 LEU A N 1
ATOM 898 C CA . LEU A 1 120 ? -10.354 2.980 10.756 1.00 97.88 120 LEU A CA 1
ATOM 899 C C . LEU A 1 120 ? -10.363 3.603 12.148 1.00 97.88 120 LEU A C 1
ATOM 901 O O . LEU A 1 120 ? -9.630 4.560 12.386 1.00 97.88 120 LEU A O 1
ATOM 905 N N . LEU A 1 121 ? -11.134 3.036 13.070 1.00 97.38 121 LEU A N 1
ATOM 906 C CA . LEU A 1 121 ? -11.104 3.418 14.476 1.00 97.38 121 LEU A CA 1
ATOM 907 C C . LEU A 1 121 ? -9.693 3.246 15.046 1.00 97.38 121 LEU A C 1
ATOM 909 O O . LEU A 1 121 ? -9.116 2.156 15.014 1.00 97.38 121 LEU A O 1
ATOM 913 N N . ASN A 1 122 ? -9.165 4.337 15.589 1.00 95.62 122 ASN A N 1
ATOM 914 C CA . ASN A 1 122 ? -7.856 4.441 16.215 1.00 95.62 122 ASN A CA 1
ATOM 915 C C . ASN A 1 122 ? -8.026 5.074 17.601 1.00 95.62 122 ASN A C 1
ATOM 917 O O . ASN A 1 122 ? -7.571 6.186 17.866 1.00 95.62 122 ASN A O 1
ATOM 921 N N . LEU A 1 123 ? -8.772 4.372 18.457 1.00 94.31 123 LEU A N 1
ATOM 922 C CA . LEU A 1 123 ? -9.088 4.828 19.806 1.00 94.31 123 LEU A CA 1
ATOM 923 C C . LEU A 1 123 ? -7.832 4.833 20.684 1.00 94.31 123 LEU A C 1
ATOM 925 O O . LEU A 1 123 ? -6.994 3.931 20.601 1.00 94.31 123 LEU A O 1
ATOM 929 N N . SER A 1 124 ? -7.743 5.832 21.555 1.00 87.62 124 SER A N 1
ATOM 930 C CA . SER A 1 124 ? -6.706 5.958 22.576 1.00 87.62 124 SER A CA 1
ATOM 931 C C . SER A 1 124 ? -7.320 6.444 23.882 1.00 87.62 124 SER A C 1
ATOM 933 O O . SER A 1 124 ? -8.269 7.232 23.871 1.00 87.62 124 SER A O 1
ATOM 935 N N . ASP A 1 125 ? -6.775 5.984 25.004 1.00 89.50 125 ASP A N 1
ATOM 936 C CA . ASP A 1 125 ? -7.251 6.400 26.318 1.00 89.50 125 ASP A CA 1
ATOM 937 C C . ASP A 1 125 ? -6.881 7.872 26.614 1.00 89.50 125 ASP A C 1
ATOM 939 O O . ASP A 1 125 ? -5.834 8.345 26.159 1.00 89.50 125 ASP A O 1
ATOM 943 N N . PRO A 1 126 ? -7.704 8.603 27.391 1.00 94.12 126 PRO A N 1
ATOM 944 C CA . PRO A 1 126 ? -8.999 8.175 27.922 1.00 94.12 126 PRO A CA 1
ATOM 945 C C . PRO A 1 126 ? -10.082 8.108 26.832 1.00 94.12 126 PRO A C 1
ATOM 947 O O . PRO A 1 126 ? -10.103 8.927 25.909 1.00 94.12 126 PRO A O 1
ATOM 950 N N . LEU A 1 127 ? -10.995 7.140 26.962 1.00 96.44 127 LEU A N 1
ATOM 951 C CA . LEU A 1 127 ? -12.162 7.025 26.088 1.00 96.44 127 LEU A CA 1
ATOM 952 C C . LEU A 1 127 ? -13.214 8.088 26.422 1.00 96.44 127 LEU A C 1
ATOM 954 O O . LEU A 1 127 ? -13.552 8.309 27.587 1.00 96.44 127 LEU A O 1
ATOM 958 N N . MET A 1 128 ? -13.791 8.688 25.386 1.00 95.69 128 MET A N 1
ATOM 959 C CA . MET A 1 128 ? -14.974 9.542 25.501 1.00 95.69 128 MET A CA 1
ATOM 960 C C . MET A 1 128 ? -16.240 8.690 25.710 1.00 95.69 128 MET A C 1
ATOM 962 O O . MET A 1 128 ? -16.249 7.518 25.331 1.00 95.69 128 MET A O 1
ATOM 966 N N . PRO A 1 129 ? -17.349 9.242 26.243 1.00 97.44 129 PRO A N 1
ATOM 967 C CA . PRO A 1 129 ? -18.558 8.459 26.533 1.00 97.44 129 PRO A CA 1
ATOM 968 C C . PRO A 1 129 ? -19.104 7.658 25.339 1.00 97.44 129 PRO A C 1
ATOM 970 O O . PRO A 1 129 ? -19.472 6.496 25.497 1.00 97.44 129 PRO A O 1
ATOM 973 N N . ALA A 1 130 ? -19.106 8.246 24.139 1.00 97.19 130 ALA A N 1
ATOM 974 C CA . ALA A 1 130 ? -19.520 7.572 22.906 1.00 97.19 130 ALA A CA 1
ATOM 975 C C . ALA A 1 130 ? -18.580 6.414 22.519 1.00 97.19 130 ALA A C 1
ATOM 977 O O . ALA A 1 130 ? -19.031 5.329 22.150 1.00 97.19 130 ALA A O 1
ATOM 978 N N . GLU A 1 131 ? -17.269 6.622 22.659 1.00 97.81 131 GLU A N 1
ATOM 979 C CA . GLU A 1 131 ? -16.241 5.612 22.390 1.00 97.81 131 GLU A CA 1
ATOM 980 C C . GLU A 1 131 ? -16.359 4.448 23.382 1.00 97.81 131 GLU A C 1
ATOM 982 O O . GLU A 1 131 ? -16.378 3.291 22.968 1.00 97.81 131 GLU A O 1
ATOM 987 N N . ALA A 1 132 ? -16.524 4.745 24.675 1.00 97.88 132 ALA A N 1
ATOM 988 C CA . ALA A 1 132 ? -16.723 3.752 25.728 1.00 97.88 132 ALA A CA 1
ATOM 989 C C . ALA A 1 132 ? -18.008 2.936 25.509 1.00 97.88 132 ALA A C 1
ATOM 991 O O . ALA A 1 132 ? -17.990 1.710 25.620 1.00 97.88 132 ALA A O 1
ATOM 992 N N . ALA A 1 133 ? -19.110 3.591 25.126 1.00 98.19 133 ALA A N 1
ATOM 993 C CA . ALA A 1 133 ? -20.353 2.907 24.782 1.00 98.19 133 ALA A CA 1
ATOM 994 C C . ALA A 1 133 ? -20.181 1.973 23.572 1.00 98.19 133 ALA A C 1
ATOM 996 O O . ALA A 1 133 ? -20.721 0.866 23.563 1.00 98.19 133 ALA A O 1
ATOM 997 N N . TYR A 1 134 ? -19.412 2.385 22.560 1.00 98.25 134 TYR A N 1
ATOM 998 C CA . TYR A 1 134 ? -19.136 1.547 21.394 1.00 98.25 134 TYR A CA 1
ATOM 999 C C . TYR A 1 134 ? -18.195 0.376 21.715 1.00 98.25 134 TYR A C 1
ATOM 1001 O O . TYR A 1 134 ? -18.426 -0.747 21.263 1.00 98.25 134 TYR A O 1
ATOM 1009 N N . VAL A 1 135 ? -17.180 0.594 22.555 1.00 98.12 135 VAL A N 1
ATOM 1010 C CA . VAL A 1 135 ? -16.314 -0.471 23.081 1.00 98.12 135 VAL A CA 1
ATOM 1011 C C . VAL A 1 135 ? -17.139 -1.504 23.854 1.00 98.12 135 VAL A C 1
ATOM 1013 O O . VAL A 1 135 ? -17.038 -2.692 23.552 1.00 98.12 135 VAL A O 1
ATOM 1016 N N . ALA A 1 136 ? -18.043 -1.079 24.740 1.00 98.25 136 ALA A N 1
ATOM 1017 C CA . ALA A 1 136 ? -18.929 -1.988 25.473 1.00 98.25 136 ALA A CA 1
ATOM 1018 C C . ALA A 1 136 ? -19.820 -2.838 24.540 1.00 98.25 136 ALA A C 1
ATOM 1020 O O . ALA A 1 136 ? -20.058 -4.019 24.802 1.00 98.25 136 ALA A O 1
ATOM 1021 N N . GLN A 1 137 ? -20.268 -2.290 23.401 1.00 98.00 137 GLN A N 1
ATOM 1022 C CA . GLN A 1 137 ? -20.975 -3.079 22.380 1.00 98.00 137 GLN A CA 1
ATOM 1023 C C . GLN A 1 137 ? -20.083 -4.169 21.773 1.00 98.00 137 GLN A C 1
ATOM 1025 O O . GLN A 1 137 ? -20.555 -5.276 21.513 1.00 98.00 137 GLN A O 1
ATOM 1030 N N . GLY A 1 138 ? -18.805 -3.870 21.532 1.00 97.75 138 GLY A N 1
ATOM 1031 C CA . GLY A 1 138 ? -17.832 -4.851 21.052 1.00 97.75 138 GLY A CA 1
ATOM 1032 C C . GLY A 1 138 ? -17.540 -5.952 22.077 1.00 97.75 138 GLY A C 1
ATOM 1033 O O . GLY A 1 138 ? -17.411 -7.123 21.714 1.00 97.75 138 GLY A O 1
ATOM 1034 N N . GLU A 1 139 ? -17.514 -5.604 23.362 1.00 98.31 139 GLU A N 1
ATOM 1035 C CA . GLU A 1 139 ? -17.378 -6.559 24.468 1.00 98.31 139 GLU A CA 1
ATOM 1036 C C . GLU A 1 139 ? -18.584 -7.496 24.552 1.00 98.31 139 GLU A C 1
ATOM 1038 O O . GLU A 1 139 ? -18.407 -8.714 24.593 1.00 98.31 139 GLU A O 1
ATOM 1043 N N . ALA A 1 140 ? -19.802 -6.954 24.454 1.00 98.19 140 ALA A N 1
ATOM 1044 C CA . ALA A 1 140 ? -21.035 -7.742 24.413 1.00 98.19 140 ALA A CA 1
ATOM 1045 C C . ALA A 1 140 ? -21.103 -8.697 23.202 1.00 98.19 140 ALA A C 1
ATOM 1047 O O . ALA A 1 140 ? -21.732 -9.750 23.272 1.00 98.19 140 ALA A O 1
ATOM 1048 N N . GLN A 1 141 ? -20.423 -8.365 22.099 1.00 97.31 141 GLN A N 1
ATOM 1049 C CA . GLN A 1 141 ? -20.284 -9.224 20.914 1.00 97.31 141 GLN A CA 1
ATOM 1050 C C . GLN A 1 141 ? -19.193 -10.301 21.055 1.00 97.31 141 GLN A C 1
ATOM 1052 O O . GLN A 1 141 ? -18.946 -11.057 20.111 1.00 97.31 141 GLN A O 1
ATOM 1057 N N . GLY A 1 142 ? -18.491 -10.354 22.189 1.00 97.69 142 GLY A N 1
ATOM 1058 C CA . GLY A 1 142 ? -17.380 -11.277 22.402 1.00 97.69 142 GLY A CA 1
ATOM 1059 C C . GLY A 1 142 ? -16.168 -10.981 21.515 1.00 97.69 142 GLY A C 1
ATOM 1060 O O . GLY A 1 142 ? -15.368 -11.876 21.258 1.00 97.69 142 GLY A O 1
ATOM 1061 N N . LEU A 1 143 ? -16.002 -9.748 21.018 1.00 97.75 143 LEU A N 1
ATOM 1062 C CA . LEU A 1 143 ? -14.817 -9.383 20.234 1.00 97.75 143 LEU A CA 1
ATOM 1063 C C . LEU A 1 143 ? -13.492 -9.573 20.995 1.00 97.75 143 LEU A C 1
ATOM 1065 O O . LEU A 1 143 ? -12.560 -10.086 20.369 1.00 97.75 143 LEU A O 1
ATOM 1069 N N . PRO A 1 144 ? -13.383 -9.262 22.305 1.00 97.75 144 PRO A N 1
ATOM 1070 C CA . PRO A 1 144 ? -12.129 -9.426 23.040 1.00 97.75 144 PRO A CA 1
ATOM 1071 C C . PRO A 1 144 ? -11.575 -10.856 23.039 1.00 97.75 144 PRO A C 1
ATOM 1073 O O . PRO A 1 144 ? -10.371 -11.031 23.169 1.00 97.75 144 PRO A O 1
ATOM 1076 N N . SER A 1 145 ? -12.413 -11.886 22.864 1.00 96.88 145 SER A N 1
ATOM 1077 C CA . SER A 1 145 ? -11.962 -13.287 22.852 1.00 96.88 145 SER A CA 1
ATOM 1078 C C . SER A 1 145 ? -11.414 -13.746 21.497 1.00 96.88 145 SER A C 1
ATOM 1080 O O . SER A 1 145 ? -10.819 -14.822 21.396 1.00 96.88 145 SER A O 1
ATOM 1082 N N . ARG A 1 146 ? -11.577 -12.950 20.430 1.00 97.06 146 ARG A N 1
ATOM 1083 C CA . ARG A 1 146 ? -11.037 -13.290 19.106 1.00 97.06 146 ARG A CA 1
ATOM 1084 C C . ARG A 1 146 ? -9.519 -13.267 19.139 1.00 97.06 146 ARG A C 1
ATOM 1086 O O . ARG A 1 146 ? -8.932 -12.329 19.664 1.00 97.06 146 ARG A O 1
ATOM 1093 N N . TYR A 1 147 ? -8.892 -14.225 18.456 1.00 95.50 147 TYR A N 1
ATOM 1094 C CA . TYR A 1 147 ? -7.442 -14.444 18.489 1.00 95.50 147 TYR A CA 1
ATOM 1095 C C . TYR A 1 147 ? -6.603 -13.158 18.421 1.00 95.50 147 TYR A C 1
ATOM 1097 O O . TYR A 1 147 ? -5.830 -12.898 19.329 1.00 95.50 147 TYR A O 1
ATOM 1105 N N . ILE A 1 148 ? -6.770 -12.307 17.400 1.00 94.50 148 ILE A N 1
ATOM 1106 C CA . ILE A 1 148 ? -5.966 -11.073 17.274 1.00 94.50 148 ILE A CA 1
ATOM 1107 C C . ILE A 1 148 ? -6.250 -10.074 18.407 1.00 94.50 148 ILE A C 1
ATOM 1109 O O . ILE A 1 148 ? -5.329 -9.406 18.863 1.00 94.50 148 ILE A O 1
ATOM 1113 N N . LEU A 1 149 ? -7.507 -9.952 18.834 1.00 96.12 149 LEU A N 1
ATOM 1114 C CA . LEU A 1 149 ? -7.952 -8.949 19.807 1.00 96.12 149 LEU A CA 1
ATOM 1115 C C . LEU A 1 149 ? -7.594 -9.339 21.242 1.00 96.12 149 LEU A C 1
ATOM 1117 O O . LEU A 1 149 ? -7.184 -8.479 22.011 1.00 96.12 149 LEU A O 1
ATOM 1121 N N . ALA A 1 150 ? -7.639 -10.634 21.558 1.00 96.62 150 ALA A N 1
ATOM 1122 C CA . ALA A 1 150 ? -7.261 -11.186 22.858 1.00 96.62 150 ALA A CA 1
ATOM 1123 C C . ALA A 1 150 ? -5.792 -10.918 23.230 1.00 96.62 150 ALA A C 1
ATOM 1125 O O . ALA A 1 150 ? -5.442 -10.905 24.406 1.00 96.62 150 ALA A O 1
ATOM 1126 N N . HIS A 1 151 ? -4.930 -10.696 22.233 1.00 94.88 151 HIS A N 1
ATOM 1127 C CA . HIS A 1 151 ? -3.510 -10.391 22.433 1.00 94.88 151 HIS A CA 1
ATOM 1128 C C . HIS A 1 151 ? -3.209 -8.882 22.469 1.00 94.88 151 HIS A C 1
ATOM 1130 O O . HIS A 1 151 ? -2.042 -8.499 22.546 1.00 94.88 151 HIS A O 1
ATOM 1136 N N . ARG A 1 152 ? -4.222 -8.011 22.384 1.00 93.31 152 ARG A N 1
ATOM 1137 C CA . ARG A 1 152 ? -4.049 -6.554 22.466 1.00 93.31 152 ARG A CA 1
ATOM 1138 C C . ARG A 1 152 ? -4.378 -6.044 23.858 1.00 93.31 152 ARG A C 1
ATOM 1140 O O . ARG A 1 152 ? -5.255 -6.578 24.530 1.00 93.31 152 ARG A O 1
ATOM 1147 N N . GLN A 1 153 ? -3.691 -4.982 24.263 1.00 92.00 153 GLN A N 1
ATOM 1148 C CA . GLN A 1 153 ? -3.917 -4.300 25.532 1.00 92.00 153 GLN A CA 1
ATOM 1149 C C . GLN A 1 153 ? -3.931 -2.780 25.293 1.00 92.00 153 GLN A C 1
ATOM 1151 O O . GLN A 1 153 ? -2.877 -2.232 24.964 1.00 92.00 153 GLN A O 1
ATOM 1156 N N . PRO A 1 154 ? -5.093 -2.106 25.413 1.00 94.88 154 PRO A N 1
ATOM 1157 C CA . PRO A 1 154 ? -6.439 -2.689 25.528 1.00 94.88 154 PRO A CA 1
ATOM 1158 C C . PRO A 1 154 ? -6.869 -3.422 24.240 1.00 94.88 154 PRO A C 1
ATOM 1160 O O . PRO A 1 154 ? -6.286 -3.217 23.173 1.00 94.88 154 PRO A O 1
ATOM 1163 N N . TRP A 1 155 ? -7.912 -4.261 24.306 1.00 95.62 155 TRP A N 1
ATOM 1164 C CA . TRP A 1 155 ? -8.357 -5.078 23.159 1.00 95.62 155 TRP A CA 1
ATOM 1165 C C . TRP A 1 155 ? -8.790 -4.231 21.945 1.00 95.62 155 TRP A C 1
ATOM 1167 O O . TRP A 1 155 ? -8.607 -4.637 20.794 1.00 95.62 155 TRP A O 1
ATOM 1177 N N . TYR A 1 156 ? -9.339 -3.039 22.210 1.00 95.50 156 TYR A N 1
ATOM 1178 C CA . TYR A 1 156 ? -9.785 -2.061 21.214 1.00 95.50 156 TYR A CA 1
ATOM 1179 C C . TYR A 1 156 ? -8.655 -1.179 20.666 1.00 95.50 156 TYR A C 1
ATOM 1181 O O . TYR A 1 156 ? -8.883 -0.401 19.740 1.00 95.50 156 TYR A O 1
ATOM 1189 N N . GLY A 1 157 ? -7.436 -1.292 21.201 1.00 93.88 157 GLY A N 1
ATOM 1190 C CA . GLY A 1 157 ? -6.279 -0.569 20.685 1.00 93.88 157 GLY A CA 1
ATOM 1191 C C . GLY A 1 157 ? -5.979 -0.964 19.237 1.00 93.88 157 GLY A C 1
ATOM 1192 O O . GLY A 1 157 ? -6.092 -2.137 18.858 1.00 93.88 157 GLY A O 1
ATOM 1193 N N . MET A 1 158 ? -5.594 0.008 18.408 1.00 93.38 158 MET A N 1
ATOM 1194 C CA . MET A 1 158 ? -5.239 -0.240 17.011 1.00 93.38 158 MET A CA 1
ATOM 1195 C C . MET A 1 158 ? -3.724 -0.352 16.819 1.00 93.38 158 MET A C 1
ATOM 1197 O O . MET A 1 158 ? -2.940 0.386 17.416 1.00 93.38 158 MET A O 1
ATOM 1201 N N . GLU A 1 159 ? -3.316 -1.280 15.948 1.00 91.25 159 GLU A N 1
ATOM 1202 C CA . GLU A 1 159 ? -1.925 -1.413 15.510 1.00 91.25 159 GLU A CA 1
ATOM 1203 C C . GLU A 1 159 ? -1.463 -0.102 14.860 1.00 91.25 159 GLU A C 1
ATOM 1205 O O . GLU A 1 159 ? -2.026 0.322 13.850 1.00 91.25 159 GLU A O 1
ATOM 1210 N N . GLN A 1 160 ? -0.412 0.511 15.407 1.00 90.81 160 GLN A N 1
ATOM 1211 C CA . GLN A 1 160 ? 0.173 1.717 14.829 1.00 90.81 160 GLN A CA 1
ATOM 1212 C C . GLN A 1 160 ? 1.041 1.347 13.626 1.00 90.81 160 GLN A C 1
ATOM 1214 O O . GLN A 1 160 ? 2.043 0.636 13.740 1.00 90.81 160 GLN A O 1
ATOM 1219 N N . ARG A 1 161 ? 0.640 1.828 12.450 1.00 93.25 161 ARG A N 1
ATOM 1220 C CA . ARG A 1 161 ? 1.330 1.582 11.186 1.00 93.25 161 ARG A CA 1
ATOM 1221 C C . ARG A 1 161 ? 1.478 2.891 10.429 1.00 93.25 161 ARG A C 1
ATOM 1223 O O . ARG A 1 161 ? 0.483 3.539 10.124 1.00 93.25 161 ARG A O 1
ATOM 1230 N N . ALA A 1 162 ? 2.715 3.235 10.077 1.00 95.12 162 ALA A N 1
ATOM 1231 C CA . ALA A 1 162 ? 2.975 4.357 9.186 1.00 95.12 162 ALA A CA 1
ATOM 1232 C C . ALA A 1 162 ? 2.261 4.152 7.843 1.00 95.12 162 ALA A C 1
ATOM 1234 O O . ALA A 1 162 ? 2.224 3.038 7.309 1.00 95.12 162 ALA A O 1
ATOM 1235 N N . VAL A 1 163 ? 1.718 5.231 7.290 1.00 97.12 163 VAL A N 1
ATOM 1236 C CA . VAL A 1 163 ? 1.118 5.232 5.956 1.00 97.12 163 VAL A CA 1
ATOM 1237 C C . VAL A 1 163 ? 2.181 4.835 4.933 1.00 97.12 163 VAL A C 1
ATOM 1239 O O . VAL A 1 163 ? 3.248 5.438 4.871 1.00 97.12 163 VAL A O 1
ATOM 1242 N N . ALA A 1 164 ? 1.908 3.789 4.154 1.00 97.81 164 ALA A N 1
ATOM 1243 C CA . ALA A 1 164 ? 2.813 3.364 3.094 1.00 97.81 164 ALA A CA 1
ATOM 1244 C C . ALA A 1 164 ? 2.605 4.237 1.844 1.00 97.81 164 ALA A C 1
ATOM 1246 O O . ALA A 1 164 ? 1.455 4.358 1.409 1.00 97.81 164 ALA A O 1
ATOM 1247 N N . PRO A 1 165 ? 3.667 4.796 1.234 1.00 98.19 165 PRO A N 1
ATOM 1248 C CA . PRO A 1 165 ? 3.557 5.563 -0.011 1.00 98.19 165 PRO A CA 1
ATOM 1249 C C . PRO A 1 165 ? 3.250 4.674 -1.224 1.00 98.19 165 PRO A C 1
ATOM 1251 O O . PRO A 1 165 ? 2.766 5.154 -2.251 1.00 98.19 165 PRO A O 1
ATOM 1254 N N . ILE A 1 166 ? 3.526 3.371 -1.117 1.00 98.44 166 ILE A N 1
ATOM 1255 C CA . ILE A 1 166 ? 3.277 2.386 -2.166 1.00 98.44 166 ILE A CA 1
ATOM 1256 C C . ILE A 1 166 ? 2.593 1.157 -1.558 1.00 98.44 166 ILE A C 1
ATOM 1258 O O . ILE A 1 166 ? 2.953 0.682 -0.478 1.00 98.44 166 ILE A O 1
ATOM 1262 N N . TRP A 1 167 ? 1.613 0.613 -2.274 1.00 97.81 167 TRP A N 1
ATOM 1263 C CA . TRP A 1 167 ? 0.904 -0.610 -1.916 1.00 97.81 167 TRP A CA 1
ATOM 1264 C C . TRP A 1 167 ? 1.138 -1.713 -2.942 1.00 97.81 167 TRP A C 1
ATOM 1266 O O . TRP A 1 167 ? 1.050 -1.466 -4.139 1.00 97.81 167 TRP A O 1
ATOM 1276 N N . GLY A 1 168 ? 1.353 -2.943 -2.479 1.00 95.25 168 GLY A N 1
ATOM 1277 C CA . GLY A 1 168 ? 1.285 -4.154 -3.304 1.00 95.25 168 GLY A CA 1
ATOM 1278 C C . GLY A 1 168 ? 0.030 -4.960 -2.974 1.00 95.25 168 GLY A C 1
ATOM 1279 O O . GLY A 1 168 ? -0.216 -5.263 -1.805 1.00 95.25 168 GLY A O 1
ATOM 1280 N N . ALA A 1 169 ? -0.789 -5.304 -3.970 1.00 93.19 169 ALA A N 1
ATOM 1281 C CA . ALA A 1 169 ? -1.990 -6.116 -3.753 1.00 93.19 169 ALA A CA 1
ATOM 1282 C C . ALA A 1 169 ? -1.636 -7.514 -3.216 1.00 93.19 169 ALA A C 1
ATOM 1284 O O . ALA A 1 169 ? -0.773 -8.191 -3.766 1.00 93.19 169 ALA A O 1
ATOM 1285 N N . VAL A 1 170 ? -2.321 -7.968 -2.158 1.00 91.00 170 VAL A N 1
ATOM 1286 C CA . VAL A 1 170 ? -2.064 -9.304 -1.576 1.00 91.00 170 VAL A CA 1
ATOM 1287 C C . VAL A 1 170 ? -2.539 -10.425 -2.491 1.00 91.00 170 VAL A C 1
ATOM 1289 O O . VAL A 1 170 ? -1.914 -11.482 -2.554 1.00 91.00 170 VAL A O 1
ATOM 1292 N N . PHE A 1 171 ? -3.647 -10.189 -3.189 1.00 86.25 171 PHE A N 1
ATOM 1293 C CA . PHE A 1 171 ? -4.248 -11.137 -4.111 1.00 86.25 171 PHE A CA 1
ATOM 1294 C C . PHE A 1 171 ? -4.293 -10.549 -5.514 1.00 86.25 171 PHE A C 1
ATOM 1296 O O . PHE A 1 171 ? -4.732 -9.412 -5.700 1.00 86.25 171 PHE A O 1
ATOM 1303 N N . ALA A 1 172 ? -3.901 -11.353 -6.495 1.00 79.38 172 ALA A N 1
ATOM 1304 C CA . ALA A 1 172 ? -4.014 -11.017 -7.905 1.00 79.38 172 ALA A CA 1
ATOM 1305 C C . ALA A 1 172 ? -4.460 -12.242 -8.709 1.00 79.38 172 ALA A C 1
ATOM 1307 O O . ALA A 1 172 ? -4.086 -13.373 -8.405 1.00 79.38 172 ALA A O 1
ATOM 1308 N N . ARG A 1 173 ? -5.262 -12.011 -9.750 1.00 74.00 173 ARG A N 1
ATOM 1309 C CA . ARG A 1 173 ? -5.479 -12.984 -10.825 1.00 74.00 173 ARG A CA 1
ATOM 1310 C C . ARG A 1 173 ? -4.566 -12.553 -11.970 1.00 74.00 173 ARG A C 1
ATOM 1312 O O . ARG A 1 173 ? -4.863 -11.565 -12.631 1.00 74.00 173 ARG A O 1
ATOM 1319 N N . GLY A 1 174 ? -3.420 -13.214 -12.115 1.00 73.88 174 GLY A N 1
ATOM 1320 C CA . GLY A 1 174 ? -2.338 -12.783 -13.008 1.00 73.88 174 GLY A CA 1
ATOM 1321 C C . GLY A 1 174 ? -1.202 -12.069 -12.267 1.00 73.88 174 GLY A C 1
ATOM 1322 O O . GLY A 1 174 ? -0.779 -12.516 -11.199 1.00 73.88 174 GLY A O 1
ATOM 1323 N N . ALA A 1 175 ? -0.684 -10.986 -12.852 1.00 72.56 175 ALA A N 1
ATOM 1324 C CA . ALA A 1 175 ? 0.439 -10.233 -12.290 1.00 72.56 175 ALA A CA 1
ATOM 1325 C C . ALA A 1 175 ? 0.020 -9.317 -11.132 1.00 72.56 175 ALA A C 1
ATOM 1327 O O . ALA A 1 175 ? -1.111 -8.819 -11.080 1.00 72.56 175 ALA A O 1
ATOM 1328 N N . LEU A 1 176 ? 0.965 -9.069 -10.222 1.00 78.81 176 LEU A N 1
ATOM 1329 C CA . LEU A 1 176 ? 0.774 -8.161 -9.099 1.00 78.81 176 LEU A CA 1
ATOM 1330 C C . LEU A 1 176 ? 0.392 -6.760 -9.561 1.00 78.81 176 LEU A C 1
ATOM 1332 O O . LEU A 1 176 ? 0.835 -6.283 -10.602 1.00 78.81 176 LEU A O 1
ATOM 1336 N N . ARG A 1 177 ? -0.432 -6.089 -8.759 1.00 90.25 177 ARG A N 1
ATOM 1337 C CA . ARG A 1 177 ? -0.748 -4.675 -8.947 1.00 90.25 177 ARG A CA 1
ATOM 1338 C C . ARG A 1 177 ? -0.088 -3.875 -7.840 1.00 90.25 177 ARG A C 1
ATOM 1340 O O . ARG A 1 177 ? -0.341 -4.147 -6.662 1.00 90.25 177 ARG A O 1
ATOM 1347 N N . PHE A 1 178 ? 0.703 -2.888 -8.239 1.00 95.44 178 PHE A N 1
ATOM 1348 C CA . PHE A 1 178 ? 1.330 -1.941 -7.329 1.00 95.44 178 PHE A CA 1
ATOM 1349 C C . PHE A 1 178 ? 0.710 -0.563 -7.516 1.00 95.44 178 PHE A C 1
ATOM 1351 O O . PHE A 1 178 ? 0.424 -0.159 -8.641 1.00 95.44 178 PHE A O 1
ATOM 1358 N N . ILE A 1 179 ? 0.450 0.128 -6.414 1.00 97.56 179 ILE A N 1
ATOM 1359 C CA . ILE A 1 179 ? -0.309 1.377 -6.395 1.00 97.56 179 ILE A CA 1
ATOM 1360 C C . ILE A 1 179 ? 0.498 2.436 -5.658 1.00 97.56 179 ILE A C 1
ATOM 1362 O O . ILE A 1 179 ? 0.974 2.188 -4.551 1.00 97.56 179 ILE A O 1
ATOM 1366 N N . HIS A 1 180 ? 0.594 3.626 -6.235 1.00 98.62 180 HIS A N 1
ATOM 1367 C CA . HIS A 1 180 ? 1.059 4.821 -5.551 1.00 98.62 180 HIS A CA 1
ATOM 1368 C C . HIS A 1 180 ? -0.068 5.387 -4.677 1.00 98.62 180 HIS A C 1
ATOM 1370 O O . HIS A 1 180 ? -1.133 5.754 -5.178 1.00 98.62 180 HIS A O 1
ATOM 1376 N N . ASN A 1 181 ? 0.153 5.454 -3.366 1.00 98.31 181 ASN A N 1
ATOM 1377 C CA . ASN A 1 181 ? -0.795 5.999 -2.397 1.00 98.31 181 ASN A CA 1
ATOM 1378 C C . ASN A 1 181 ? -0.627 7.521 -2.276 1.00 98.31 181 ASN A C 1
ATOM 1380 O O . ASN A 1 181 ? -0.110 8.025 -1.281 1.00 98.31 181 ASN A O 1
ATOM 1384 N N . ALA A 1 182 ? -1.086 8.256 -3.289 1.00 97.69 182 ALA A N 1
ATOM 1385 C CA . ALA A 1 182 ? -1.064 9.720 -3.280 1.00 97.69 182 ALA A CA 1
ATOM 1386 C C . ALA A 1 182 ? -2.030 10.323 -2.240 1.00 97.69 182 ALA A C 1
ATOM 1388 O O . ALA A 1 182 ? -1.842 11.452 -1.803 1.00 97.69 182 ALA A O 1
ATOM 1389 N N . ALA A 1 183 ? -3.056 9.569 -1.829 1.00 96.88 183 ALA A N 1
ATOM 1390 C CA . ALA A 1 183 ? -4.031 9.995 -0.827 1.00 96.88 183 ALA A CA 1
ATOM 1391 C C . ALA A 1 183 ? -3.466 10.046 0.602 1.00 96.88 183 ALA A C 1
ATOM 1393 O O . ALA A 1 183 ? -4.062 10.681 1.468 1.00 96.88 183 ALA A O 1
ATOM 1394 N N . GLY A 1 184 ? -2.375 9.323 0.877 1.00 96.81 184 GLY A N 1
ATOM 1395 C CA . GLY A 1 184 ? -1.829 9.198 2.226 1.00 96.81 184 GLY A CA 1
ATOM 1396 C C . GLY A 1 184 ? -2.725 8.404 3.186 1.00 96.81 184 GLY A C 1
ATOM 1397 O O . GLY A 1 184 ? -2.720 8.657 4.387 1.00 96.81 184 GLY A O 1
ATOM 1398 N N . TRP A 1 185 ? -3.524 7.457 2.683 1.00 97.50 185 TRP A N 1
ATOM 1399 C CA . TRP A 1 185 ? -4.439 6.668 3.522 1.00 97.50 185 TRP A CA 1
ATOM 1400 C C . TRP A 1 185 ? -3.748 5.439 4.112 1.00 97.50 185 TRP A C 1
ATOM 1402 O O . TRP A 1 185 ? -2.792 4.914 3.544 1.00 97.50 185 TRP A O 1
ATOM 1412 N N . SER A 1 186 ? -4.242 4.927 5.237 1.00 97.38 186 SER A N 1
ATOM 1413 C CA . SER A 1 186 ? -3.829 3.615 5.741 1.00 97.38 186 SER A CA 1
ATOM 1414 C C . SER A 1 186 ? -4.468 2.489 4.919 1.00 97.38 186 SER A C 1
ATOM 1416 O O . SER A 1 186 ? -5.481 2.671 4.244 1.00 97.38 186 SER A O 1
ATOM 1418 N N . ASN A 1 187 ? -3.926 1.277 5.017 1.00 97.12 187 ASN A N 1
ATOM 1419 C CA . ASN A 1 187 ? -4.489 0.094 4.370 1.00 97.12 187 ASN A CA 1
ATOM 1420 C C . ASN A 1 187 ? -4.589 -1.083 5.345 1.00 97.12 187 ASN A C 1
ATOM 1422 O O . ASN A 1 187 ? -3.701 -1.317 6.171 1.00 97.12 187 ASN A O 1
ATOM 1426 N N . LEU A 1 188 ? -5.656 -1.869 5.208 1.00 97.06 188 LEU A N 1
ATOM 1427 C CA . LEU A 1 188 ? -5.755 -3.168 5.868 1.00 97.06 188 LEU A CA 1
ATOM 1428 C C . LEU A 1 188 ? -4.946 -4.233 5.108 1.00 97.06 188 LEU A C 1
ATOM 1430 O O . LEU A 1 188 ? -4.286 -3.955 4.104 1.00 97.06 188 LEU A O 1
ATOM 1434 N N . THR A 1 189 ? -5.039 -5.486 5.551 1.00 95.56 189 THR A N 1
ATOM 1435 C CA . THR A 1 189 ? -4.367 -6.663 4.964 1.00 95.56 189 THR A CA 1
ATOM 1436 C C . THR A 1 189 ? -4.737 -6.987 3.512 1.00 95.56 189 THR A C 1
ATOM 1438 O O . THR A 1 189 ? -4.233 -7.966 2.971 1.00 95.56 189 THR A O 1
ATOM 1441 N N . CYS A 1 190 ? -5.591 -6.198 2.854 1.00 93.69 190 CYS A N 1
ATOM 1442 C CA . CYS A 1 190 ? -5.822 -6.311 1.413 1.00 93.69 190 CYS A CA 1
ATOM 1443 C C . CYS A 1 190 ? -4.628 -5.815 0.571 1.00 93.69 190 CYS A C 1
ATOM 1445 O O . CYS A 1 190 ? -4.506 -6.196 -0.595 1.00 93.69 190 CYS A O 1
ATOM 1447 N N . PHE A 1 191 ? -3.719 -5.050 1.185 1.00 96.12 191 PHE A N 1
ATOM 1448 C CA . PHE A 1 191 ? -2.451 -4.617 0.604 1.00 96.12 191 PHE A CA 1
ATOM 1449 C C . PHE A 1 191 ? -1.279 -4.859 1.567 1.00 96.12 191 PHE A C 1
ATOM 1451 O O . PHE A 1 191 ? -1.436 -4.821 2.792 1.00 96.12 191 PHE A O 1
ATOM 1458 N N . HIS A 1 192 ? -0.088 -5.057 1.007 1.00 96.00 192 HIS A N 1
ATOM 1459 C CA . HIS A 1 192 ? 1.183 -4.882 1.707 1.00 96.00 192 HIS A CA 1
ATOM 1460 C C . HIS A 1 192 ? 1.669 -3.450 1.520 1.00 96.00 192 HIS A C 1
ATOM 1462 O O . HIS A 1 192 ? 1.577 -2.906 0.421 1.00 96.00 192 HIS A O 1
ATOM 1468 N N . GLY A 1 193 ? 2.193 -2.855 2.586 1.00 96.81 193 GLY A N 1
ATOM 1469 C CA . GLY A 1 193 ? 2.879 -1.572 2.527 1.00 96.81 193 GLY A CA 1
ATOM 1470 C C . GLY A 1 193 ? 4.323 -1.754 2.073 1.00 96.81 193 GLY A C 1
ATOM 1471 O O . GLY A 1 193 ? 5.045 -2.601 2.611 1.00 96.81 193 GLY A O 1
ATOM 1472 N N . ILE A 1 194 ? 4.724 -0.950 1.094 1.00 97.69 194 ILE A N 1
ATOM 1473 C CA . ILE A 1 194 ? 6.084 -0.838 0.572 1.00 97.69 194 ILE A CA 1
ATOM 1474 C C . ILE A 1 194 ? 6.585 0.554 0.966 1.00 97.69 194 ILE A C 1
ATOM 1476 O O . ILE A 1 194 ? 5.943 1.559 0.659 1.00 97.69 194 ILE A O 1
ATOM 1480 N N . TYR A 1 195 ? 7.712 0.595 1.669 1.00 97.69 195 TYR A N 1
ATOM 1481 C CA . TYR A 1 195 ? 8.314 1.802 2.229 1.00 97.69 195 TYR A CA 1
ATOM 1482 C C . TYR A 1 195 ? 9.705 1.977 1.619 1.00 97.69 195 TYR A C 1
ATOM 1484 O O . TYR A 1 195 ? 10.650 1.350 2.109 1.00 97.69 195 TYR A O 1
ATOM 1492 N N . PRO A 1 196 ? 9.839 2.746 0.524 1.00 98.00 196 PRO A N 1
ATOM 1493 C CA . PRO A 1 196 ? 11.141 3.075 -0.040 1.00 98.00 196 PRO A CA 1
ATOM 1494 C C . PRO A 1 196 ? 12.056 3.717 1.006 1.00 98.00 196 PRO A C 1
ATOM 1496 O O . PRO A 1 196 ? 11.582 4.424 1.890 1.00 98.00 196 PRO A O 1
ATOM 1499 N N . PHE A 1 197 ? 13.362 3.465 0.916 1.00 98.06 197 PHE A N 1
ATOM 1500 C CA . PHE A 1 197 ? 14.343 4.095 1.810 1.00 98.06 197 PHE A CA 1
ATOM 1501 C C . PHE A 1 197 ? 14.583 5.575 1.489 1.00 98.06 197 PHE A C 1
ATOM 1503 O O . PHE A 1 197 ? 15.046 6.318 2.347 1.00 98.06 197 PHE A O 1
ATOM 1510 N N . SER A 1 198 ? 14.308 5.983 0.250 1.00 96.81 198 SER A N 1
ATOM 1511 C CA . SER A 1 198 ? 14.310 7.387 -0.157 1.00 96.81 198 SER A CA 1
ATOM 1512 C C . SER A 1 198 ? 12.956 8.013 0.154 1.00 96.81 198 SER A C 1
ATOM 1514 O O . SER A 1 198 ? 11.935 7.386 -0.114 1.00 96.81 198 SER A O 1
ATOM 1516 N N . ASP A 1 199 ? 12.949 9.256 0.628 1.00 95.75 199 ASP A N 1
ATOM 1517 C CA . ASP A 1 199 ? 11.735 10.058 0.825 1.00 95.75 199 ASP A CA 1
ATOM 1518 C C . ASP A 1 199 ? 11.337 10.866 -0.429 1.00 95.75 199 ASP A C 1
ATOM 1520 O O . ASP A 1 199 ? 10.372 11.626 -0.383 1.00 95.75 199 ASP A O 1
ATOM 1524 N N . ASP A 1 200 ? 12.055 10.724 -1.555 1.00 97.25 200 ASP A N 1
ATOM 1525 C CA . ASP A 1 200 ? 11.761 11.458 -2.795 1.00 97.25 200 ASP A CA 1
ATOM 1526 C C . ASP A 1 200 ? 10.461 10.952 -3.462 1.00 97.25 200 ASP A C 1
ATOM 1528 O O . ASP A 1 200 ? 10.420 9.807 -3.936 1.00 97.25 200 ASP A O 1
ATOM 1532 N N . PRO A 1 201 ? 9.414 11.794 -3.584 1.00 96.69 201 PRO A N 1
ATOM 1533 C CA . PRO A 1 201 ? 8.166 11.412 -4.237 1.00 96.69 201 PRO A CA 1
ATOM 1534 C C . PRO A 1 201 ? 8.338 10.986 -5.700 1.00 96.69 201 PRO A C 1
ATOM 1536 O O . PRO A 1 201 ? 7.615 10.099 -6.158 1.00 96.69 201 PRO A O 1
ATOM 1539 N N . LEU A 1 202 ? 9.300 11.570 -6.430 1.00 97.94 202 LEU A N 1
ATOM 1540 C CA . LEU A 1 202 ? 9.568 11.182 -7.817 1.00 97.94 202 LEU A CA 1
ATOM 1541 C C . LEU A 1 202 ? 10.102 9.751 -7.885 1.00 97.94 202 LEU A C 1
ATOM 1543 O O . LEU A 1 202 ? 9.673 8.976 -8.738 1.00 97.94 202 LEU A O 1
ATOM 1547 N N . LEU A 1 203 ? 10.971 9.365 -6.945 1.00 98.06 203 LEU A N 1
ATOM 1548 C CA . LEU A 1 203 ? 11.463 7.992 -6.848 1.00 98.06 203 LEU A CA 1
ATOM 1549 C C . LEU A 1 203 ? 10.327 7.026 -6.507 1.00 98.06 203 LEU A C 1
ATOM 1551 O O . LEU A 1 203 ? 10.259 5.942 -7.083 1.00 98.06 203 LEU A O 1
ATOM 1555 N N . HIS A 1 204 ? 9.401 7.405 -5.619 1.00 98.38 204 HIS A N 1
ATOM 1556 C CA . HIS A 1 204 ? 8.242 6.559 -5.302 1.00 98.38 204 HIS A CA 1
ATOM 1557 C C . HIS A 1 204 ? 7.374 6.310 -6.537 1.00 98.38 204 HIS A C 1
ATOM 1559 O O . HIS A 1 204 ? 6.962 5.178 -6.782 1.00 98.38 204 HIS A O 1
ATOM 1565 N N . GLN A 1 205 ? 7.114 7.351 -7.326 1.00 98.56 205 GLN A N 1
ATOM 1566 C CA . GLN A 1 205 ? 6.320 7.261 -8.552 1.00 98.56 205 GLN A CA 1
ATOM 1567 C C . GLN A 1 205 ? 7.042 6.452 -9.636 1.00 98.56 205 GLN A C 1
ATOM 1569 O O . GLN A 1 205 ? 6.449 5.537 -10.208 1.00 98.56 205 GLN A O 1
ATOM 1574 N N . ALA A 1 206 ? 8.332 6.710 -9.858 1.00 98.38 206 ALA A N 1
ATOM 1575 C CA . ALA A 1 206 ? 9.161 5.931 -10.775 1.00 98.38 206 ALA A CA 1
ATOM 1576 C C . ALA A 1 206 ? 9.206 4.445 -10.382 1.00 98.38 206 ALA A C 1
ATOM 1578 O O . ALA A 1 206 ? 9.080 3.570 -11.236 1.00 98.38 206 ALA A O 1
ATOM 1579 N N . LEU A 1 207 ? 9.284 4.140 -9.082 1.00 98.31 207 LEU A N 1
ATOM 1580 C CA . LEU A 1 207 ? 9.236 2.765 -8.589 1.00 98.31 207 LEU A CA 1
ATOM 1581 C C . LEU A 1 207 ? 7.897 2.095 -8.881 1.00 98.31 207 LEU A C 1
ATOM 1583 O O . LEU A 1 207 ? 7.877 0.943 -9.304 1.00 98.31 207 LEU A O 1
ATOM 1587 N N . VAL A 1 208 ? 6.777 2.799 -8.708 1.00 98.19 208 VAL A N 1
ATOM 1588 C CA . VAL A 1 208 ? 5.458 2.261 -9.073 1.00 98.19 208 VAL A CA 1
ATOM 1589 C C . VAL A 1 208 ? 5.342 2.031 -10.579 1.00 98.19 208 VAL A C 1
ATOM 1591 O O . VAL A 1 208 ? 4.741 1.029 -10.970 1.00 98.19 208 VAL A O 1
ATOM 1594 N N . LEU A 1 209 ? 5.931 2.894 -11.414 1.00 98.19 209 LEU A N 1
ATOM 1595 C CA . LEU A 1 209 ? 5.993 2.667 -12.859 1.00 98.19 209 LEU A CA 1
ATOM 1596 C C . LEU A 1 209 ? 6.745 1.367 -13.172 1.00 98.19 209 LEU A C 1
ATOM 1598 O O . LEU A 1 209 ? 6.167 0.478 -13.793 1.00 98.19 209 LEU A O 1
ATOM 1602 N N . CYS A 1 210 ? 7.977 1.217 -12.672 1.00 96.00 210 CYS A N 1
ATOM 1603 C CA . CYS A 1 210 ? 8.790 0.014 -12.879 1.00 96.00 210 CYS A CA 1
ATOM 1604 C C . CYS A 1 210 ? 8.098 -1.250 -12.364 1.00 96.00 210 CYS A C 1
ATOM 1606 O O . CYS A 1 210 ? 8.093 -2.277 -13.026 1.00 96.00 210 CYS A O 1
ATOM 1608 N N . LEU A 1 211 ? 7.462 -1.194 -11.194 1.00 94.94 211 LEU A N 1
ATOM 1609 C CA . LEU A 1 211 ? 6.746 -2.341 -10.633 1.00 94.94 211 LEU A CA 1
ATOM 1610 C C . LEU A 1 211 ? 5.538 -2.781 -11.481 1.00 94.94 211 LEU A C 1
ATOM 1612 O O . LEU A 1 211 ? 5.059 -3.907 -11.330 1.00 94.94 211 LEU A O 1
ATOM 1616 N N . ASN A 1 212 ? 5.031 -1.905 -12.353 1.00 94.69 212 ASN A N 1
ATOM 1617 C CA . ASN A 1 212 ? 3.901 -2.174 -13.236 1.00 94.69 212 ASN A CA 1
ATOM 1618 C C . ASN A 1 212 ? 4.268 -2.224 -14.732 1.00 94.69 212 ASN A C 1
ATOM 1620 O O . ASN A 1 212 ? 3.347 -2.348 -15.542 1.00 94.69 212 ASN A O 1
ATOM 1624 N N . CYS A 1 213 ? 5.548 -2.178 -15.112 1.00 91.19 213 CYS A N 1
ATOM 1625 C CA . CYS A 1 213 ? 5.960 -2.467 -16.488 1.00 91.19 213 CYS A CA 1
ATOM 1626 C C . CYS A 1 213 ? 5.883 -3.976 -16.773 1.00 91.19 213 CYS A C 1
ATOM 1628 O O . CYS A 1 213 ? 5.828 -4.796 -15.845 1.00 91.19 213 CYS A O 1
ATOM 1630 N N . ASP A 1 214 ? 5.810 -4.369 -18.042 1.00 89.31 214 ASP A N 1
ATOM 1631 C CA . ASP A 1 214 ? 5.465 -5.746 -18.389 1.00 89.31 214 ASP A CA 1
ATOM 1632 C C . ASP A 1 214 ? 6.590 -6.723 -18.032 1.00 89.31 214 ASP A C 1
ATOM 1634 O O . ASP A 1 214 ? 6.308 -7.826 -17.551 1.00 89.31 214 ASP A O 1
ATOM 1638 N N . SER A 1 215 ? 7.851 -6.296 -18.142 1.00 83.81 215 SER A N 1
ATOM 1639 C CA . SER A 1 215 ? 9.019 -7.097 -17.751 1.00 83.81 215 SER A CA 1
ATOM 1640 C C . SER A 1 215 ? 9.005 -7.478 -16.261 1.00 83.81 215 SER A C 1
ATOM 1642 O O . SER A 1 215 ? 9.103 -8.661 -15.913 1.00 83.81 215 SER A O 1
ATOM 1644 N N . VAL A 1 216 ? 8.796 -6.512 -15.359 1.00 85.31 216 VAL A N 1
ATOM 1645 C CA . VAL A 1 216 ? 8.726 -6.763 -13.906 1.00 85.31 216 VAL A CA 1
ATOM 1646 C C . VAL A 1 216 ? 7.434 -7.488 -13.527 1.00 85.31 216 VAL A C 1
ATOM 1648 O O . VAL A 1 216 ? 7.443 -8.382 -12.676 1.00 85.31 216 VAL A O 1
ATOM 1651 N N . ARG A 1 217 ? 6.307 -7.174 -14.178 1.00 85.31 217 ARG A N 1
ATOM 1652 C CA . ARG A 1 217 ? 5.034 -7.881 -13.959 1.00 85.31 217 ARG A CA 1
ATOM 1653 C C . ARG A 1 217 ? 5.133 -9.352 -14.334 1.00 85.31 217 ARG A C 1
ATOM 1655 O O . ARG A 1 217 ? 4.620 -10.184 -13.583 1.00 85.31 217 ARG A O 1
ATOM 1662 N N . ALA A 1 218 ? 5.776 -9.678 -15.453 1.00 80.38 218 ALA A N 1
ATOM 1663 C CA . ALA A 1 218 ? 6.023 -11.053 -15.872 1.00 80.38 218 ALA A CA 1
ATOM 1664 C C . ALA A 1 218 ? 6.880 -11.790 -14.836 1.00 80.38 218 ALA A C 1
ATOM 1666 O O . ALA A 1 218 ? 6.476 -12.859 -14.376 1.00 80.38 218 ALA A O 1
ATOM 1667 N N . ALA A 1 219 ? 7.974 -11.168 -14.378 1.00 76.75 219 ALA A N 1
ATOM 1668 C CA . ALA A 1 219 ? 8.808 -11.720 -13.315 1.00 76.75 219 ALA A CA 1
ATOM 1669 C C . ALA A 1 219 ? 8.006 -11.953 -12.025 1.00 76.75 219 ALA A C 1
ATOM 1671 O O . ALA A 1 219 ? 8.088 -13.025 -11.433 1.00 76.75 219 ALA A O 1
ATOM 1672 N N . SER A 1 220 ? 7.142 -11.011 -11.627 1.00 75.25 220 SER A N 1
ATOM 1673 C CA . SER A 1 220 ? 6.350 -11.113 -10.393 1.00 75.25 220 SER A CA 1
ATOM 1674 C C . SER A 1 220 ? 5.429 -12.336 -10.333 1.00 75.25 220 SER A C 1
ATOM 1676 O O . SER A 1 220 ? 5.147 -12.810 -9.238 1.00 75.25 220 SER A O 1
ATOM 1678 N N . ARG A 1 221 ? 4.989 -12.885 -11.478 1.00 70.81 221 ARG A N 1
ATOM 1679 C CA . ARG A 1 221 ? 4.131 -14.088 -11.533 1.00 70.81 221 ARG A CA 1
ATOM 1680 C C . ARG A 1 221 ? 4.827 -15.340 -10.996 1.00 70.81 221 ARG A C 1
ATOM 1682 O O . ARG A 1 221 ? 4.152 -16.289 -10.616 1.00 70.81 221 ARG A O 1
ATOM 1689 N N . LEU A 1 222 ? 6.157 -15.331 -10.984 1.00 66.19 222 LEU A N 1
ATOM 1690 C CA . LEU A 1 222 ? 7.012 -16.415 -10.495 1.00 66.19 222 LEU A CA 1
ATOM 1691 C C . LEU A 1 222 ? 7.218 -16.341 -8.978 1.00 66.19 222 LEU A C 1
ATOM 1693 O O . LEU A 1 222 ? 7.696 -17.285 -8.350 1.00 66.19 222 LEU A O 1
ATOM 1697 N N . HIS A 1 223 ? 6.881 -15.195 -8.389 1.00 65.00 223 HIS A N 1
ATOM 1698 C CA . HIS A 1 223 ? 6.892 -14.978 -6.956 1.00 65.00 223 HIS A CA 1
ATOM 1699 C C . HIS A 1 223 ? 5.472 -15.230 -6.417 1.00 65.00 223 HIS A C 1
ATOM 1701 O O . HIS A 1 223 ? 4.485 -15.095 -7.132 1.00 65.00 223 HIS A O 1
ATOM 1707 N N . GLY A 1 224 ? 5.344 -15.613 -5.148 1.00 65.25 224 GLY A N 1
ATOM 1708 C CA . GLY A 1 224 ? 4.044 -15.903 -4.529 1.00 65.25 224 GLY A CA 1
ATOM 1709 C C . GLY A 1 224 ? 3.585 -17.359 -4.646 1.00 65.25 224 GLY A C 1
ATOM 1710 O O . GLY A 1 224 ? 4.253 -18.214 -5.221 1.00 65.25 224 GLY A O 1
ATOM 1711 N N . ARG A 1 225 ? 2.457 -17.661 -3.997 1.00 66.31 225 ARG A N 1
ATOM 1712 C CA . ARG A 1 225 ? 1.837 -18.994 -3.986 1.00 66.31 225 ARG A CA 1
ATOM 1713 C C . ARG A 1 225 ? 0.596 -18.981 -4.872 1.00 66.31 225 ARG A C 1
ATOM 1715 O O . ARG A 1 225 ? -0.278 -18.130 -4.682 1.00 66.31 225 ARG A O 1
ATOM 1722 N N . VAL A 1 226 ? 0.496 -19.941 -5.788 1.00 65.12 226 VAL A N 1
ATOM 1723 C CA . VAL A 1 226 ? -0.690 -20.134 -6.631 1.00 65.12 226 VAL A CA 1
ATOM 1724 C C . VAL A 1 226 ? -1.742 -20.915 -5.840 1.00 65.12 226 VAL A C 1
ATOM 1726 O O . VAL A 1 226 ? -1.493 -22.029 -5.387 1.00 65.12 226 VAL A O 1
ATOM 1729 N N . TYR A 1 227 ? -2.923 -20.332 -5.657 1.00 63.22 227 TYR A N 1
ATOM 1730 C CA . TYR A 1 227 ? -4.105 -21.012 -5.127 1.00 63.22 227 TYR A CA 1
ATOM 1731 C C . TYR A 1 227 ? -5.016 -21.462 -6.276 1.00 63.22 227 TYR A C 1
ATOM 1733 O O . TYR A 1 227 ? -4.931 -20.972 -7.408 1.00 63.22 227 TYR A O 1
ATOM 1741 N N . GLY A 1 228 ? -5.930 -22.386 -5.964 1.00 58.44 228 GLY A N 1
ATOM 1742 C CA . GLY A 1 228 ? -6.897 -22.922 -6.919 1.00 58.44 228 GLY A CA 1
ATOM 1743 C C . GLY A 1 228 ? -7.606 -21.831 -7.729 1.00 58.44 228 GLY A C 1
ATOM 1744 O O . GLY A 1 228 ? -8.034 -20.803 -7.203 1.00 58.44 228 GLY A O 1
ATOM 1745 N N . GLY A 1 229 ? -7.720 -22.060 -9.038 1.00 60.31 229 GLY A N 1
ATOM 1746 C CA . GLY A 1 229 ? -8.401 -21.152 -9.957 1.00 60.31 229 GLY A CA 1
ATOM 1747 C C . GLY A 1 229 ? -7.574 -19.964 -10.465 1.00 60.31 229 GLY A C 1
ATOM 1748 O O . GLY A 1 229 ? -8.181 -19.078 -11.074 1.00 60.31 229 GLY A O 1
ATOM 1749 N N . GLY A 1 230 ? -6.248 -19.961 -10.264 1.00 69.38 230 GLY A N 1
ATOM 1750 C CA . GLY A 1 230 ? -5.323 -18.929 -10.761 1.00 69.38 230 GLY A CA 1
ATOM 1751 C C . GLY A 1 230 ? -5.205 -17.707 -9.845 1.00 69.38 230 GLY A C 1
ATOM 1752 O O . GLY A 1 230 ? -4.866 -16.614 -10.301 1.00 69.38 230 GLY A O 1
ATOM 1753 N N . LEU A 1 231 ? -5.560 -17.865 -8.566 1.00 75.00 231 LEU A N 1
ATOM 1754 C CA . LEU A 1 231 ? -5.466 -16.807 -7.567 1.00 75.00 231 LEU A CA 1
ATOM 1755 C C . LEU A 1 231 ? -4.076 -16.834 -6.934 1.00 75.00 231 LEU A C 1
ATOM 1757 O O . LEU A 1 231 ? -3.772 -17.715 -6.136 1.00 75.00 231 LEU A O 1
ATOM 1761 N N . ASN A 1 232 ? -3.250 -15.847 -7.243 1.00 76.50 232 ASN A N 1
ATOM 1762 C CA . ASN A 1 232 ? -1.934 -15.721 -6.638 1.00 76.50 232 ASN A CA 1
ATOM 1763 C C . ASN A 1 232 ? -2.054 -14.945 -5.328 1.00 76.50 232 ASN A C 1
ATOM 1765 O O . ASN A 1 232 ? -2.648 -13.862 -5.291 1.00 76.50 232 ASN A O 1
ATOM 1769 N N . LYS A 1 233 ? -1.494 -15.503 -4.253 1.00 82.44 233 LYS A N 1
ATOM 1770 C CA . LYS A 1 233 ? -1.333 -14.812 -2.973 1.00 82.44 233 LYS A CA 1
ATOM 1771 C C . LYS A 1 233 ? 0.138 -14.512 -2.756 1.00 82.44 233 LYS A C 1
ATOM 1773 O O . LYS A 1 233 ? 0.980 -15.405 -2.845 1.00 82.44 233 LYS A O 1
ATOM 1778 N N . PHE A 1 234 ? 0.403 -13.277 -2.374 1.00 77.75 234 PHE A N 1
ATOM 1779 C CA . PHE A 1 234 ? 1.739 -12.798 -2.080 1.00 77.75 234 PHE A CA 1
ATOM 1780 C C . PHE A 1 234 ? 1.842 -12.434 -0.609 1.00 77.75 234 PHE A C 1
ATOM 1782 O O . PHE A 1 234 ? 0.927 -11.848 -0.029 1.00 77.75 234 PHE A O 1
ATOM 1789 N N . GLU A 1 235 ? 2.960 -12.777 0.006 1.00 81.50 235 GLU A N 1
ATOM 1790 C CA . GLU A 1 235 ? 3.370 -12.342 1.335 1.00 81.50 235 GLU A CA 1
ATOM 1791 C C . GLU A 1 235 ? 4.476 -11.276 1.213 1.00 81.50 235 GLU A C 1
ATOM 1793 O O . GLU A 1 235 ? 5.138 -11.193 0.178 1.00 81.50 235 GLU A O 1
ATOM 1798 N N . PRO A 1 236 ? 4.737 -10.457 2.251 1.00 79.69 236 PRO A N 1
ATOM 1799 C CA . PRO A 1 236 ? 5.761 -9.411 2.172 1.00 79.69 236 PRO A CA 1
ATOM 1800 C C . PRO A 1 236 ? 7.154 -9.932 1.792 1.00 79.69 236 PRO A C 1
ATOM 1802 O O . PRO A 1 236 ? 7.921 -9.227 1.146 1.00 79.69 236 PRO A O 1
ATOM 1805 N N . ASN A 1 237 ? 7.486 -11.169 2.177 1.00 78.75 237 ASN A N 1
ATOM 1806 C CA . ASN A 1 237 ? 8.757 -11.792 1.810 1.00 78.75 237 ASN A CA 1
ATOM 1807 C C . ASN A 1 237 ? 8.843 -12.141 0.319 1.00 78.75 237 ASN A C 1
ATOM 1809 O O . ASN A 1 237 ? 9.943 -12.134 -0.223 1.00 78.75 237 ASN A O 1
ATOM 1813 N N . ASP A 1 238 ? 7.716 -12.386 -0.354 1.00 79.81 238 ASP A N 1
ATOM 1814 C CA . ASP A 1 238 ? 7.703 -12.688 -1.790 1.00 79.81 238 ASP A CA 1
ATOM 1815 C C . ASP A 1 238 ? 8.122 -11.474 -2.627 1.00 79.81 238 ASP A C 1
ATOM 1817 O O . ASP A 1 238 ? 8.717 -11.639 -3.687 1.00 79.81 238 ASP A O 1
ATOM 1821 N N . LEU A 1 239 ? 7.867 -10.262 -2.117 1.00 84.06 239 LEU A N 1
ATOM 1822 C CA . LEU A 1 239 ? 8.225 -9.000 -2.767 1.00 84.06 239 LEU A CA 1
ATOM 1823 C C . LEU A 1 239 ? 9.719 -8.668 -2.660 1.00 84.06 239 LEU A C 1
ATOM 1825 O O . LEU A 1 239 ? 10.236 -7.917 -3.480 1.00 84.06 239 LEU A O 1
ATOM 1829 N N . LYS A 1 240 ? 10.428 -9.218 -1.664 1.00 85.81 240 LYS A N 1
ATOM 1830 C CA . LYS A 1 240 ? 11.834 -8.871 -1.393 1.00 85.81 240 LYS A CA 1
ATOM 1831 C C . LYS A 1 240 ? 12.769 -9.221 -2.547 1.00 85.81 240 LYS A C 1
ATOM 1833 O O . LYS A 1 240 ? 13.688 -8.460 -2.834 1.00 85.81 240 LYS A O 1
ATOM 1838 N N . GLY A 1 241 ? 12.533 -10.376 -3.167 1.00 81.88 241 GLY A N 1
ATOM 1839 C CA . GLY A 1 241 ? 13.349 -10.906 -4.258 1.00 81.88 241 GLY A CA 1
ATOM 1840 C C . GLY A 1 241 ? 12.921 -10.439 -5.647 1.00 81.88 241 GLY A C 1
ATOM 1841 O O . GLY A 1 241 ? 13.496 -10.907 -6.622 1.00 81.88 241 GLY A O 1
ATOM 1842 N N . LEU A 1 242 ? 11.910 -9.569 -5.757 1.00 86.62 242 LEU A N 1
ATOM 1843 C CA . LEU A 1 242 ? 11.491 -9.040 -7.050 1.00 86.62 242 LEU A CA 1
ATOM 1844 C C . LEU A 1 242 ? 12.598 -8.133 -7.599 1.00 86.62 242 LEU A C 1
ATOM 1846 O O . LEU A 1 242 ? 12.958 -7.152 -6.951 1.00 86.62 242 LEU A O 1
ATOM 1850 N N . MET A 1 243 ? 13.137 -8.466 -8.768 1.00 88.62 243 MET A N 1
ATOM 1851 C CA . MET A 1 243 ? 14.165 -7.658 -9.422 1.00 88.62 243 MET A CA 1
ATOM 1852 C C . MET A 1 243 ? 13.529 -6.437 -10.085 1.00 88.62 243 MET A C 1
ATOM 1854 O O . MET A 1 243 ? 12.556 -6.565 -10.827 1.00 88.62 243 MET A O 1
ATOM 1858 N N . VAL A 1 244 ? 14.089 -5.260 -9.821 1.00 92.88 244 VAL A N 1
ATOM 1859 C CA . VAL A 1 244 ? 13.654 -3.976 -10.386 1.00 92.88 244 VAL A CA 1
ATOM 1860 C C . VAL A 1 244 ? 14.871 -3.164 -10.834 1.00 92.88 244 VAL A C 1
ATOM 1862 O O . VAL A 1 244 ? 15.952 -3.383 -10.281 1.00 92.88 244 VAL A O 1
ATOM 1865 N N . PRO A 1 245 ? 14.735 -2.234 -11.796 1.00 94.56 245 PRO A N 1
ATOM 1866 C CA . PRO A 1 245 ? 15.819 -1.319 -12.136 1.00 94.56 245 PRO A CA 1
ATOM 1867 C C . PRO A 1 245 ? 16.302 -0.558 -10.899 1.00 94.56 245 PRO A C 1
ATOM 1869 O O . PRO A 1 245 ? 15.495 -0.143 -10.059 1.00 94.56 245 PRO A O 1
ATOM 1872 N N . ASP A 1 246 ? 17.612 -0.362 -10.783 1.00 95.81 246 ASP A N 1
ATOM 1873 C CA . ASP A 1 246 ? 18.193 0.403 -9.688 1.00 95.81 246 ASP A CA 1
ATOM 1874 C C . ASP A 1 246 ? 17.960 1.903 -9.891 1.00 95.81 246 ASP A C 1
ATOM 1876 O O . ASP A 1 246 ? 18.759 2.617 -10.494 1.00 95.81 246 ASP A O 1
ATOM 1880 N N . LEU A 1 247 ? 16.850 2.400 -9.344 1.00 96.81 247 LEU A N 1
ATOM 1881 C CA . LEU A 1 247 ? 16.455 3.808 -9.453 1.00 96.81 247 LEU A CA 1
ATOM 1882 C C . LEU A 1 247 ? 17.457 4.792 -8.835 1.00 96.81 247 LEU A C 1
ATOM 1884 O O . LEU A 1 247 ? 17.331 5.990 -9.069 1.00 96.81 247 LEU A O 1
ATOM 1888 N N . ARG A 1 248 ? 18.458 4.328 -8.076 1.00 95.75 248 ARG A N 1
ATOM 1889 C CA . ARG A 1 248 ? 19.552 5.188 -7.588 1.00 95.75 248 ARG A CA 1
ATOM 1890 C C . ARG A 1 248 ? 20.462 5.672 -8.724 1.00 95.75 248 ARG A C 1
ATOM 1892 O O . ARG A 1 248 ? 21.191 6.638 -8.529 1.00 95.75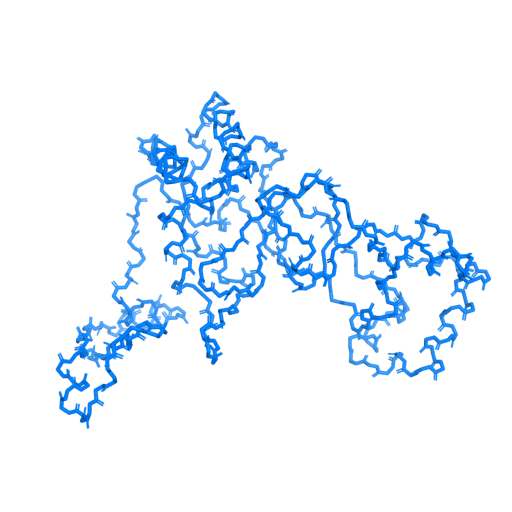 248 ARG A O 1
ATOM 1899 N N . LEU A 1 249 ? 20.416 5.010 -9.883 1.00 95.44 249 LEU A N 1
ATOM 1900 C CA . LEU A 1 249 ? 21.162 5.364 -11.095 1.00 95.44 249 LEU A CA 1
ATOM 1901 C C . LEU A 1 249 ? 20.433 6.403 -11.966 1.00 95.44 249 LEU A C 1
ATOM 1903 O O . LEU A 1 249 ? 21.018 6.957 -12.897 1.00 95.44 249 LEU A O 1
ATOM 1907 N N . ALA A 1 250 ? 19.153 6.664 -11.689 1.00 96.50 250 ALA A N 1
ATOM 1908 C CA . ALA A 1 250 ? 18.360 7.633 -12.429 1.00 96.50 250 ALA A CA 1
ATOM 1909 C C . ALA A 1 250 ? 18.644 9.058 -11.935 1.00 96.50 250 ALA A C 1
ATOM 1911 O O . ALA A 1 250 ? 18.625 9.334 -10.734 1.00 96.50 250 ALA A O 1
ATOM 1912 N N . ASP A 1 251 ? 18.865 9.985 -12.867 1.00 96.56 251 ASP A N 1
ATOM 1913 C CA . ASP A 1 251 ? 18.897 11.405 -12.530 1.00 96.56 251 ASP A CA 1
ATOM 1914 C C . ASP A 1 251 ? 17.477 11.955 -12.302 1.00 96.56 251 ASP A C 1
ATOM 1916 O O . ASP A 1 251 ? 16.458 11.317 -12.584 1.00 96.56 251 ASP A O 1
ATOM 1920 N N . ARG A 1 252 ? 17.398 13.182 -11.781 1.00 97.06 252 ARG A N 1
ATOM 1921 C CA . ARG A 1 252 ? 16.119 13.823 -11.456 1.00 97.06 252 ARG A CA 1
ATOM 1922 C C . ARG A 1 252 ? 15.227 14.043 -12.682 1.00 97.06 252 ARG A C 1
ATOM 1924 O O . ARG A 1 252 ? 14.008 14.036 -12.528 1.00 97.06 252 ARG A O 1
ATOM 1931 N N . ALA A 1 253 ? 15.805 14.268 -13.863 1.00 98.06 253 ALA A N 1
ATOM 1932 C CA . ALA A 1 253 ? 15.033 14.492 -15.082 1.00 98.06 253 ALA A CA 1
ATOM 1933 C C . ALA A 1 253 ? 14.355 13.192 -15.529 1.00 98.06 253 ALA A C 1
ATOM 1935 O O . ALA A 1 253 ? 13.153 13.196 -15.789 1.00 98.06 253 ALA A O 1
ATOM 1936 N N . LEU A 1 254 ? 15.087 12.075 -15.498 1.00 98.06 254 LEU A N 1
ATOM 1937 C CA . LEU A 1 254 ? 14.541 10.755 -15.794 1.00 98.06 254 LEU A CA 1
ATOM 1938 C C . LEU A 1 254 ? 13.469 10.344 -14.774 1.00 98.06 254 LEU A C 1
ATOM 1940 O O . LEU A 1 254 ? 12.385 9.914 -15.161 1.00 98.06 254 LEU A O 1
ATOM 1944 N N . LEU A 1 255 ? 13.706 10.555 -13.472 1.00 98.38 255 LEU A N 1
ATOM 1945 C CA . LEU A 1 255 ? 12.689 10.290 -12.444 1.00 98.38 255 LEU A CA 1
ATOM 1946 C C . LEU A 1 255 ? 11.407 11.111 -12.669 1.00 98.38 255 LEU A C 1
ATOM 1948 O O . LEU A 1 255 ? 10.304 10.599 -12.469 1.00 98.38 255 LEU A O 1
ATOM 1952 N N . ALA A 1 256 ? 11.532 12.367 -13.110 1.00 98.44 256 ALA A N 1
ATOM 1953 C CA . ALA A 1 256 ? 10.388 13.213 -13.443 1.00 98.44 256 ALA A CA 1
ATOM 1954 C C . ALA A 1 256 ? 9.637 12.727 -14.695 1.00 98.44 256 ALA A C 1
ATOM 1956 O O . ALA A 1 256 ? 8.404 12.724 -14.694 1.00 98.44 256 ALA A O 1
ATOM 1957 N N . GLU A 1 257 ? 10.348 12.274 -15.732 1.00 98.50 257 GLU A N 1
ATOM 1958 C CA . GLU A 1 257 ? 9.736 11.661 -16.919 1.00 98.50 257 GLU A CA 1
ATOM 1959 C C . GLU A 1 257 ? 8.956 10.395 -16.543 1.00 98.50 257 GLU A C 1
ATOM 1961 O O . GLU A 1 257 ? 7.789 10.251 -16.910 1.00 98.50 257 GLU A O 1
ATOM 1966 N N . MET A 1 258 ? 9.550 9.514 -15.735 1.00 98.50 258 MET A N 1
ATOM 1967 C CA . MET A 1 258 ? 8.896 8.296 -15.247 1.00 98.50 258 MET A CA 1
ATOM 1968 C C . MET A 1 258 ? 7.655 8.604 -14.403 1.00 98.50 258 MET A C 1
ATOM 1970 O O . MET A 1 258 ? 6.610 7.975 -14.572 1.00 98.50 258 MET A O 1
ATOM 1974 N N . ALA A 1 259 ? 7.736 9.596 -13.517 1.00 98.19 259 ALA A N 1
ATOM 1975 C CA . ALA A 1 259 ? 6.599 10.046 -12.722 1.00 98.19 259 ALA A CA 1
ATOM 1976 C C . ALA A 1 259 ? 5.445 10.574 -13.593 1.00 98.19 259 ALA A C 1
ATOM 1978 O O . ALA A 1 259 ? 4.283 10.222 -13.370 1.00 98.19 259 ALA A O 1
ATOM 1979 N N . ALA A 1 260 ? 5.752 11.379 -14.615 1.00 98.25 260 ALA A N 1
ATOM 1980 C CA . ALA A 1 260 ? 4.757 11.851 -15.575 1.00 98.25 260 ALA A CA 1
ATOM 1981 C C . ALA A 1 260 ? 4.148 10.685 -16.368 1.00 98.25 260 ALA A C 1
ATOM 1983 O O . ALA A 1 260 ? 2.929 10.617 -16.553 1.00 98.25 260 ALA A O 1
ATOM 1984 N N . HIS A 1 261 ? 4.977 9.723 -16.775 1.00 98.44 261 HIS A N 1
ATOM 1985 C CA . HIS A 1 261 ? 4.529 8.555 -17.525 1.00 98.44 261 HIS A CA 1
ATOM 1986 C C . HIS A 1 261 ? 3.655 7.609 -16.694 1.00 98.44 261 HIS A C 1
ATOM 1988 O O . HIS A 1 261 ? 2.704 7.036 -17.224 1.00 98.44 261 HIS A O 1
ATOM 1994 N N . LEU A 1 262 ? 3.876 7.512 -15.377 1.00 98.44 262 LEU A N 1
ATOM 1995 C CA . LEU A 1 262 ? 2.968 6.797 -14.473 1.00 98.44 262 LEU A CA 1
ATOM 1996 C C . LEU A 1 262 ? 1.550 7.372 -14.538 1.00 98.44 26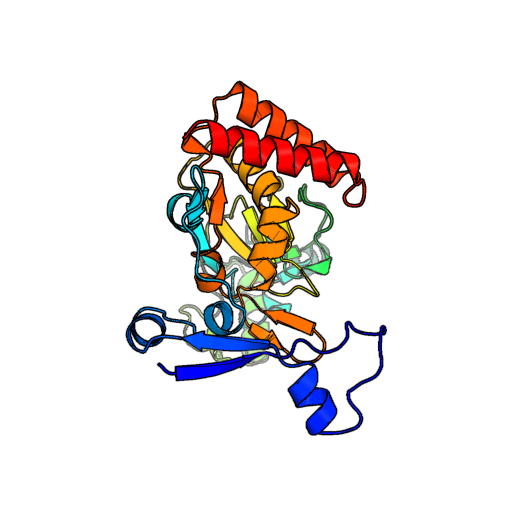2 LEU A C 1
ATOM 1998 O O . LEU A 1 262 ? 0.588 6.608 -14.576 1.00 98.44 262 LEU A O 1
ATOM 2002 N N . ALA A 1 263 ? 1.402 8.699 -14.569 1.00 97.44 263 ALA A N 1
ATOM 2003 C CA . ALA A 1 263 ? 0.090 9.333 -14.674 1.00 97.44 263 ALA A CA 1
ATOM 2004 C C . ALA A 1 263 ? -0.588 9.039 -16.023 1.00 97.44 263 ALA A C 1
ATOM 2006 O O . ALA A 1 263 ? -1.803 8.834 -16.070 1.00 97.44 263 ALA A O 1
ATOM 2007 N N . LEU A 1 264 ? 0.188 8.965 -17.109 1.00 97.62 264 LEU A N 1
ATOM 2008 C CA . LEU A 1 264 ? -0.318 8.541 -18.413 1.00 97.62 264 LEU A CA 1
ATOM 2009 C C . LEU A 1 264 ? -0.766 7.075 -18.372 1.00 97.62 264 LEU A C 1
ATOM 2011 O O . LEU A 1 264 ? -1.876 6.765 -18.804 1.00 97.62 264 LEU A O 1
ATOM 2015 N N . LEU A 1 265 ? 0.050 6.171 -17.832 1.00 96.12 265 LEU A N 1
ATOM 2016 C CA . LEU A 1 265 ? -0.300 4.753 -17.740 1.00 96.12 265 LEU A CA 1
ATOM 2017 C C . LEU A 1 265 ? -1.518 4.518 -16.829 1.00 96.12 265 LEU A C 1
ATOM 2019 O O . LEU A 1 265 ? -2.388 3.724 -17.165 1.00 96.12 265 LEU A O 1
ATOM 2023 N N . ASP A 1 266 ? -1.633 5.247 -15.717 1.00 96.44 266 ASP A N 1
ATOM 2024 C CA . ASP A 1 266 ? -2.796 5.215 -14.817 1.00 96.44 266 ASP A CA 1
ATOM 2025 C C . ASP A 1 266 ? -4.105 5.576 -15.541 1.00 96.44 266 ASP A C 1
ATOM 2027 O O . ASP A 1 266 ? -5.133 4.936 -15.321 1.00 96.44 266 ASP A O 1
ATOM 2031 N N . ALA A 1 267 ? -4.061 6.568 -16.437 1.00 95.88 267 ALA A N 1
ATOM 2032 C CA . ALA A 1 267 ? -5.225 7.020 -17.197 1.00 95.88 267 ALA A CA 1
ATOM 2033 C C . ALA A 1 267 ? -5.660 6.046 -18.308 1.00 95.88 267 ALA A C 1
ATOM 2035 O O . ALA A 1 267 ? -6.833 6.035 -18.681 1.00 95.88 267 ALA A O 1
ATOM 2036 N N . ALA A 1 268 ? -4.737 5.244 -18.848 1.00 93.56 268 ALA A N 1
ATOM 2037 C CA . ALA A 1 268 ? -5.023 4.249 -19.881 1.00 93.56 268 ALA A CA 1
ATOM 2038 C C . ALA A 1 268 ? -4.150 2.995 -19.674 1.00 93.56 268 ALA A C 1
ATOM 2040 O O . ALA A 1 268 ? -3.151 2.813 -20.371 1.00 93.56 268 ALA A O 1
ATOM 2041 N N . PRO A 1 269 ? -4.505 2.121 -18.715 1.00 88.06 269 PRO A N 1
ATOM 2042 C CA . PRO A 1 269 ? -3.658 0.996 -18.323 1.00 88.06 269 PRO A CA 1
ATOM 2043 C C . PRO A 1 269 ? -3.553 -0.094 -19.393 1.00 88.06 269 PRO A C 1
ATOM 2045 O O . PRO A 1 269 ? -2.628 -0.893 -19.339 1.00 88.06 269 PRO A O 1
ATOM 2048 N N . GLU A 1 270 ? -4.471 -0.149 -20.356 1.00 88.94 270 GLU A N 1
ATOM 2049 C CA . GLU A 1 270 ? -4.448 -1.126 -21.457 1.00 88.94 270 GLU A CA 1
ATOM 2050 C C . GLU A 1 270 ? -3.774 -0.576 -22.730 1.00 88.94 270 GLU A C 1
ATOM 2052 O O . GLU A 1 270 ? 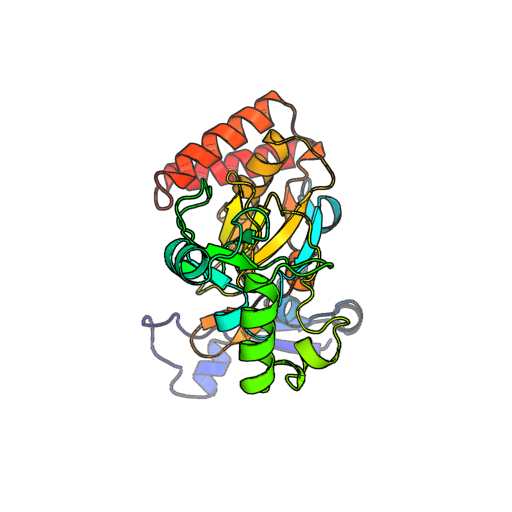-3.711 -1.262 -23.742 1.00 88.94 270 GLU A O 1
ATOM 2057 N N . ASP A 1 271 ? -3.271 0.663 -22.702 1.00 94.81 271 ASP A N 1
ATOM 2058 C CA . ASP A 1 271 ? -2.579 1.269 -23.842 1.00 94.81 271 ASP A CA 1
ATOM 2059 C C . ASP A 1 271 ? -1.179 0.647 -24.010 1.00 94.81 271 ASP A C 1
ATOM 2061 O O . ASP A 1 271 ? -0.265 0.886 -23.214 1.00 94.81 271 ASP A O 1
ATOM 2065 N N . GLU A 1 272 ? -1.012 -0.158 -25.063 1.00 94.50 272 GLU A N 1
ATOM 2066 C CA . GLU A 1 272 ? 0.235 -0.866 -25.370 1.00 94.50 272 GLU A CA 1
ATOM 2067 C C . GLU A 1 272 ? 1.426 0.073 -25.598 1.00 94.50 272 GLU A C 1
ATOM 2069 O O . GLU A 1 272 ? 2.555 -0.267 -25.238 1.00 94.50 272 GLU A O 1
ATOM 2074 N N . ALA A 1 273 ? 1.206 1.261 -26.170 1.00 96.31 273 ALA A N 1
ATOM 2075 C CA . ALA A 1 273 ? 2.283 2.221 -26.398 1.00 96.31 273 ALA A CA 1
ATOM 2076 C C . ALA A 1 273 ? 2.779 2.796 -25.065 1.00 96.31 273 ALA A C 1
ATOM 2078 O O . ALA A 1 273 ? 3.987 2.927 -24.851 1.00 96.31 273 ALA A O 1
ATOM 2079 N N . ARG A 1 274 ? 1.860 3.068 -24.128 1.00 96.19 274 ARG A N 1
ATOM 2080 C CA . ARG A 1 274 ? 2.223 3.509 -22.771 1.00 96.19 274 ARG A CA 1
ATOM 2081 C C . ARG A 1 274 ? 2.939 2.411 -21.997 1.00 96.19 274 ARG A C 1
ATOM 2083 O O . ARG A 1 274 ? 3.927 2.709 -21.331 1.00 96.19 274 ARG A O 1
ATOM 2090 N N . ARG A 1 275 ? 2.495 1.156 -22.102 1.00 95.06 275 ARG A N 1
ATOM 2091 C CA . ARG A 1 275 ? 3.192 0.015 -21.483 1.00 95.06 275 ARG A CA 1
ATOM 2092 C C . ARG A 1 275 ? 4.611 -0.138 -22.018 1.00 95.06 275 ARG A C 1
ATOM 2094 O O . ARG A 1 275 ? 5.552 -0.130 -21.233 1.00 95.06 275 ARG A O 1
ATOM 2101 N N . ARG A 1 276 ? 4.775 -0.133 -23.344 1.00 96.31 276 ARG A N 1
ATOM 2102 C CA . ARG A 1 276 ? 6.088 -0.221 -23.998 1.00 96.31 276 ARG A CA 1
ATOM 2103 C C . ARG A 1 276 ? 7.038 0.884 -23.546 1.00 96.31 276 ARG A C 1
ATOM 2105 O O . ARG A 1 276 ? 8.162 0.594 -23.161 1.00 96.31 276 ARG A O 1
ATOM 2112 N N . LYS A 1 277 ? 6.570 2.135 -23.510 1.00 97.19 277 LYS A N 1
ATOM 2113 C CA . LYS A 1 277 ? 7.379 3.261 -23.022 1.00 97.19 277 LYS A CA 1
ATOM 2114 C C . LYS A 1 277 ? 7.740 3.122 -21.534 1.00 97.19 277 LYS A C 1
ATOM 2116 O O . LYS A 1 277 ? 8.807 3.569 -21.129 1.00 97.19 277 LYS A O 1
ATOM 2121 N N . ALA A 1 278 ? 6.895 2.487 -20.714 1.00 96.75 278 ALA A N 1
ATOM 2122 C CA . ALA A 1 278 ? 7.233 2.198 -19.318 1.00 96.75 278 ALA A CA 1
ATOM 2123 C C . ALA A 1 278 ? 8.378 1.179 -19.203 1.00 96.75 278 ALA A C 1
ATOM 2125 O O . ALA A 1 278 ? 9.271 1.373 -18.381 1.00 96.75 278 ALA A O 1
ATOM 2126 N N . ASP A 1 279 ? 8.378 0.132 -20.035 1.00 95.31 279 ASP A N 1
ATOM 2127 C CA . ASP A 1 279 ? 9.501 -0.808 -20.120 1.00 95.31 279 ASP A CA 1
ATOM 2128 C C . ASP A 1 279 ? 10.769 -0.128 -20.661 1.00 95.31 279 ASP A C 1
ATOM 2130 O O . ASP A 1 279 ? 11.826 -0.279 -20.063 1.00 95.31 279 ASP A O 1
ATOM 2134 N N . GLU A 1 280 ? 10.680 0.695 -21.711 1.00 96.56 280 GLU A N 1
ATOM 2135 C CA . GLU A 1 280 ? 11.829 1.455 -22.239 1.00 96.56 280 GLU A CA 1
ATOM 2136 C C . GLU A 1 280 ? 12.481 2.346 -21.172 1.00 96.56 280 GLU A C 1
ATOM 2138 O O . GLU A 1 280 ? 13.702 2.357 -21.042 1.00 96.56 280 GLU A O 1
ATOM 2143 N N . LEU A 1 281 ? 11.678 3.054 -20.371 1.00 97.19 281 LEU A N 1
ATOM 2144 C CA . LEU A 1 281 ? 12.178 3.873 -19.263 1.00 97.19 281 LEU A CA 1
ATOM 2145 C C . LEU A 1 281 ? 12.841 3.024 -18.170 1.00 97.19 281 LEU A C 1
ATOM 2147 O O . LEU A 1 281 ? 13.867 3.418 -17.618 1.00 97.19 281 LEU A O 1
ATOM 2151 N N . ALA A 1 282 ? 12.275 1.857 -17.856 1.00 94.38 282 ALA A N 1
ATOM 2152 C CA . ALA A 1 282 ? 12.866 0.918 -16.906 1.00 94.38 282 ALA A CA 1
ATOM 2153 C C . ALA A 1 282 ? 14.230 0.393 -17.397 1.00 94.38 282 ALA A C 1
ATOM 2155 O O . ALA A 1 282 ? 15.177 0.308 -16.612 1.00 94.38 282 ALA A O 1
ATOM 2156 N N . GLU A 1 283 ? 14.350 0.090 -18.692 1.00 93.81 283 GLU A N 1
ATOM 2157 C CA . GLU A 1 283 ? 15.610 -0.313 -19.326 1.00 93.81 283 GLU A CA 1
ATOM 2158 C C . GLU A 1 283 ? 16.629 0.825 -19.398 1.00 93.81 283 GLU A C 1
ATOM 2160 O O . GLU A 1 283 ? 17.817 0.595 -19.177 1.00 93.81 283 GLU A O 1
ATOM 2165 N N . GLU A 1 284 ? 16.189 2.059 -19.656 1.00 95.94 284 GLU A N 1
ATOM 2166 C CA . GLU A 1 284 ? 17.079 3.220 -19.664 1.00 95.94 284 GLU A CA 1
ATOM 2167 C C . GLU A 1 284 ? 17.762 3.388 -18.304 1.00 95.94 284 GLU A C 1
ATOM 2169 O O . GLU A 1 284 ? 18.981 3.557 -18.254 1.00 95.94 284 GLU A O 1
ATOM 2174 N N . VAL A 1 285 ? 17.014 3.263 -17.199 1.00 94.50 285 VAL A N 1
ATOM 2175 C CA . VAL A 1 285 ? 17.596 3.270 -15.846 1.00 94.50 285 VAL A CA 1
ATOM 2176 C C . VAL A 1 285 ? 18.643 2.168 -15.702 1.00 94.50 285 VAL A C 1
ATOM 2178 O O . VAL A 1 285 ? 19.752 2.432 -15.241 1.00 94.50 285 VAL A O 1
ATOM 2181 N N . ALA A 1 286 ? 18.314 0.943 -16.114 1.00 90.94 286 ALA A N 1
ATOM 2182 C CA . ALA A 1 286 ? 19.217 -0.195 -15.989 1.00 90.94 286 ALA A CA 1
ATOM 2183 C C . ALA A 1 286 ? 20.498 -0.040 -16.832 1.00 90.94 286 ALA A C 1
ATOM 2185 O O . ALA A 1 286 ? 21.567 -0.477 -16.416 1.00 90.94 286 ALA A O 1
ATOM 2186 N N . SER A 1 287 ? 20.420 0.632 -17.983 1.00 91.69 287 SER A N 1
ATOM 2187 C CA . SER A 1 287 ? 21.569 0.874 -18.868 1.00 91.69 287 SER A CA 1
ATOM 2188 C C . SER A 1 287 ? 22.614 1.850 -18.308 1.00 91.69 287 SER A C 1
ATOM 2190 O O . SER A 1 287 ? 23.710 1.951 -18.856 1.00 91.69 287 SER A O 1
ATOM 2192 N N . ARG A 1 288 ? 22.287 2.572 -17.227 1.00 89.94 288 ARG A N 1
ATOM 2193 C CA . ARG A 1 288 ? 23.175 3.549 -16.572 1.00 89.94 288 ARG A CA 1
ATOM 2194 C C . ARG A 1 288 ? 24.103 2.922 -15.517 1.00 89.94 288 ARG A C 1
ATOM 2196 O O . ARG A 1 288 ? 24.856 3.659 -14.880 1.00 89.94 288 ARG A O 1
ATOM 2203 N N . GLY A 1 289 ? 24.001 1.608 -15.294 1.00 72.75 289 GLY A N 1
ATOM 2204 C CA . GLY A 1 289 ? 24.742 0.843 -14.279 1.00 72.75 289 GLY A CA 1
ATOM 2205 C C . GLY A 1 289 ? 25.919 0.037 -14.801 1.00 72.75 289 GLY A C 1
ATOM 2206 O O . GLY A 1 289 ? 26.098 -0.055 -16.034 1.00 72.75 289 GLY A O 1
#